Protein AF-0000000075908106 (afdb_homodimer)

InterPro domains:
  IPR032157 Proteasome assembly chaperone 4 [PF16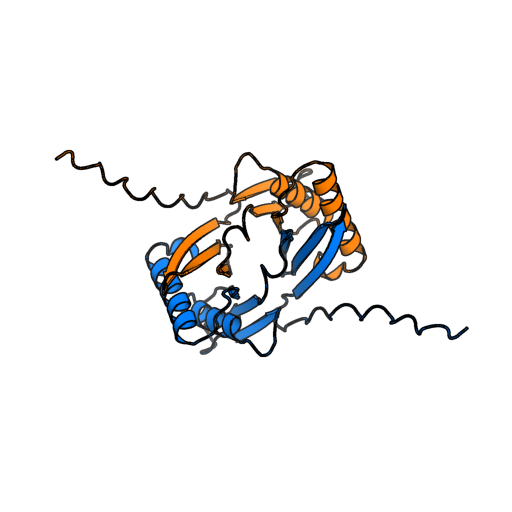093] (36-109)
  IPR032157 Proteasome assembly chaperone 4 [PTHR33559] (15-130)

pLDDT: mean 84.0, std 19.35, range [32.72, 98.38]

Sequence (272 aa):
MSATPSTAPTPPAAATESSSGFRTHQFSRHFNGNSVHFLVLRMESSFFLWVGSQSGCFKNLSVAMSTAFEKAPTACSLMGDASDLTSNALAAKLAKRTGDRQVFVSYNVPSTDAATVNFVHESILEEMVLKPDMFHMSATPSTAPTPPAAATESSSGFRTHQFSRHFNGNSVHFLVLRMESSFFLWVGSQSGCFKNLSVAMSTAFEKAPTACSLMGDASDLTSNALAAKLAKRTGDRQVFVSYNVPSTDAATVNFVHESILEEMVLKPDMFH

Secondary structure (DSSP, 8-state):
------------------TTS-EEEEEEEEETTEEEEEEEEE-SSEEEEEEESSTTS-S-EEEEE--TT-SS-EEEEEES-TT--HHHHHHHHHHHHH-S-EEEEEEE-S---HHHHHHHHHHHHHHHHH-GGGT-/------------------TTS-EEEEEEEEETTEEEEEEEEE-SSEEEEEEESSTTS-S-EEEEE--TT-SS-EEEEEES-TT--HHHHHHHHHHHHH-S-EEEEEEE-S---HHHHHHHHHHHHHHHHH-GGGT-

Radius of gyration: 19.76 Å; Cα contacts (8 Å, |Δi|>4): 528; chains: 2; bounding box: 72×56×55 Å

Solvent-accessible surface area (backbone atoms only — not comparable to full-atom values): 14918 Å² total; per-residue (Å²): 136,82,80,70,79,75,78,68,78,73,74,77,82,75,61,57,72,41,97,79,63,39,35,39,48,74,52,72,50,79,55,96,92,36,60,38,38,39,39,37,40,22,43,89,62,32,34,39,35,40,35,23,52,64,83,61,69,74,45,25,30,11,38,8,36,20,47,94,84,41,94,63,41,52,52,43,73,55,44,54,59,87,83,60,55,62,23,30,53,52,12,22,56,50,8,54,71,55,34,81,26,39,22,33,20,26,48,35,46,93,64,77,49,67,68,55,47,50,48,52,53,49,54,51,53,53,44,39,69,76,44,42,78,60,66,98,135,82,79,72,79,76,78,69,77,74,75,77,82,76,60,54,73,39,96,80,64,37,33,35,49,73,53,72,48,79,55,96,93,36,60,39,39,40,39,37,40,20,43,88,63,31,35,39,36,41,34,23,55,64,83,60,69,74,46,24,30,11,36,8,34,18,47,95,84,41,94,61,41,52,53,42,72,52,46,54,59,87,84,61,54,62,26,29,53,53,13,21,54,49,7,53,73,56,34,82,26,40,21,33,19,25,50,35,46,92,66,79,48,67,68,56,47,49,49,49,55,49,53,51,53,52,43,39,68,76,43,42,78,59,67,96

Foldseek 3Di:
DDPDPPPPDDPQDDQPCPPQNKTKHKDWDDDPNAIKIWIWIDDDPDIDIDIDRDDQPFAWKKKWAAAPVDPWIDMDTRHHDPVDCLQRVLNRVLNNVLHGDMGMGGDRDPDDDPVVSVVVSVVVVVVCVVCVVVSD/DDPDPPPPPDPQPPFPCPPQNKTKHKDWDDDPNAIKIWIWIDDDPDIDIDIDRDDQPFAWKKKWAAAPVDPWIDMDTRHHDPVDCLQRVLNRVLNNVLPGDMGMGGDRDPDDDPVVSVVVSVVVVVVCVVCVVVSD

Structure (mmCIF, N/CA/C/O backbone):
data_AF-0000000075908106-model_v1
#
loop_
_entity.id
_entity.type
_entity.pdbx_description
1 polymer 'Proteasome assembly chaperone'
#
loop_
_atom_site.group_PDB
_atom_site.id
_atom_site.type_symbol
_atom_site.label_atom_id
_atom_site.label_alt_id
_atom_site.label_comp_id
_atom_site.label_asym_id
_atom_site.label_entity_id
_atom_site.label_seq_id
_atom_site.pdbx_PDB_ins_code
_atom_site.Cartn_x
_atom_site.Cartn_y
_atom_site.Cartn_z
_atom_site.occupancy
_atom_site.B_iso_or_equiv
_atom_site.auth_seq_id
_atom_site.auth_comp_id
_atom_site.auth_asym_id
_atom_site.auth_atom_id
_atom_site.pdbx_PDB_model_num
ATOM 1 N N . MET A 1 1 ? 46.438 11.062 18.438 1 32.72 1 MET A N 1
ATOM 2 C CA . MET A 1 1 ? 44.969 11.227 18.562 1 32.72 1 MET A CA 1
ATOM 3 C C . MET A 1 1 ? 44.281 10.891 17.25 1 32.72 1 MET A C 1
ATOM 5 O O . MET A 1 1 ? 44.438 11.617 16.25 1 32.72 1 MET A O 1
ATOM 9 N N . SER A 1 2 ? 44.188 9.641 16.844 1 34.56 2 SER A N 1
ATOM 10 C CA . SER A 1 2 ? 43.875 9.078 15.539 1 34.56 2 SER A CA 1
ATOM 11 C C . SER A 1 2 ? 42.406 9.32 15.18 1 34.56 2 SER A C 1
ATOM 13 O O . SER A 1 2 ? 41.5 9 15.969 1 34.56 2 SER A O 1
ATOM 15 N N . ALA A 1 3 ? 42.156 10.469 14.43 1 42.28 3 ALA A N 1
ATOM 16 C CA . ALA A 1 3 ? 40.844 10.891 13.906 1 42.28 3 ALA A CA 1
ATOM 17 C C . ALA A 1 3 ? 40.125 9.734 13.227 1 42.28 3 ALA A C 1
ATOM 19 O O . ALA A 1 3 ? 40.719 9.047 12.375 1 42.28 3 ALA A O 1
ATOM 20 N N . THR A 1 4 ? 39.281 9.031 13.977 1 42.5 4 THR A N 1
ATOM 21 C CA . THR A 1 4 ? 38.469 7.926 13.445 1 42.5 4 THR A CA 1
ATOM 22 C C . THR A 1 4 ? 37.719 8.359 12.203 1 42.5 4 THR A C 1
ATOM 24 O O . THR A 1 4 ? 37.062 9.406 12.195 1 42.5 4 THR A O 1
ATOM 27 N N . PRO A 1 5 ? 38 7.832 11.055 1 42.25 5 PRO A N 1
ATOM 28 C CA . PRO A 1 5 ? 37.344 8.188 9.781 1 42.25 5 PRO A CA 1
ATOM 29 C C . PRO A 1 5 ? 35.844 8.195 9.859 1 42.25 5 PRO A C 1
ATOM 31 O O . PRO A 1 5 ? 35.25 7.406 10.609 1 42.25 5 PRO A O 1
ATOM 34 N N . SER A 1 6 ? 35.156 9.383 9.93 1 36.97 6 SER A N 1
ATOM 35 C CA . SER A 1 6 ? 33.719 9.664 9.914 1 36.97 6 SER A CA 1
ATOM 36 C C . SER A 1 6 ? 33.031 8.898 8.797 1 36.97 6 SER A C 1
ATOM 38 O O . SER A 1 6 ? 33.438 8.992 7.629 1 36.97 6 SER A O 1
ATOM 40 N N . THR A 1 7 ? 32.688 7.648 9.055 1 37.97 7 THR A N 1
ATOM 41 C CA . THR A 1 7 ? 31.953 6.844 8.086 1 37.97 7 THR A CA 1
ATOM 42 C C . THR A 1 7 ? 30.844 7.664 7.426 1 37.97 7 THR A C 1
ATOM 44 O O . THR A 1 7 ? 30 8.234 8.117 1 37.97 7 THR A O 1
ATOM 47 N N . ALA A 1 8 ? 31.094 8.312 6.324 1 40.56 8 ALA A N 1
ATOM 48 C CA . ALA A 1 8 ? 30.219 9.102 5.465 1 40.56 8 ALA A CA 1
ATOM 49 C C . ALA A 1 8 ? 28.859 8.438 5.324 1 40.56 8 ALA A C 1
ATOM 51 O O . ALA A 1 8 ? 28.734 7.211 5.391 1 40.56 8 ALA A O 1
ATOM 52 N N . PRO A 1 9 ? 27.766 9.133 5.609 1 40.56 9 PRO A N 1
ATOM 53 C CA . PRO A 1 9 ? 26.406 8.602 5.484 1 40.56 9 PRO A CA 1
ATOM 54 C C . PRO A 1 9 ? 26.188 7.844 4.176 1 40.56 9 PRO A C 1
ATOM 56 O O . PRO A 1 9 ? 26.828 8.148 3.166 1 40.56 9 PRO A O 1
ATOM 59 N N . THR A 1 10 ? 25.969 6.535 4.156 1 39 10 THR A N 1
ATOM 60 C CA . THR A 1 10 ? 25.672 5.699 3 1 39 10 THR A CA 1
ATOM 61 C C . THR A 1 10 ? 24.719 6.43 2.047 1 39 10 THR A C 1
ATOM 63 O O . THR A 1 10 ? 23.734 7.023 2.479 1 39 10 THR A O 1
ATOM 66 N N . PRO A 1 11 ? 25.172 6.789 0.907 1 35.12 11 PRO A N 1
ATOM 67 C CA . PRO A 1 11 ? 24.297 7.434 -0.087 1 35.12 11 PRO A CA 1
ATOM 68 C C . PRO A 1 11 ? 22.891 6.852 -0.106 1 35.12 11 PRO A C 1
ATOM 70 O O . PRO A 1 11 ? 22.703 5.668 0.185 1 35.12 11 PRO A O 1
ATOM 73 N N . PRO A 1 12 ? 21.859 7.645 0.142 1 35.16 12 PRO A N 1
ATOM 74 C CA . PRO A 1 12 ? 20.484 7.133 0.12 1 35.16 12 PRO A CA 1
ATOM 75 C C . PRO A 1 12 ? 20.234 6.18 -1.044 1 35.16 12 PRO A C 1
ATOM 77 O O . PRO A 1 12 ? 20.859 6.297 -2.096 1 35.16 12 PRO A O 1
ATOM 80 N N . ALA A 1 13 ? 19.797 4.973 -0.96 1 37.25 13 ALA A N 1
ATOM 81 C CA . ALA A 1 13 ? 19.438 3.973 -1.964 1 37.25 13 ALA A CA 1
ATOM 82 C C . ALA A 1 13 ? 18.672 4.609 -3.123 1 37.25 13 ALA A C 1
ATOM 84 O O . ALA A 1 13 ? 17.859 5.512 -2.918 1 37.25 13 ALA A O 1
ATOM 85 N N . ALA A 1 14 ? 19.188 4.734 -4.363 1 34.03 14 ALA A N 1
ATOM 86 C CA . ALA A 1 14 ? 18.688 5.246 -5.637 1 34.03 14 ALA A CA 1
ATOM 87 C C . ALA A 1 14 ? 17.25 4.785 -5.895 1 34.03 14 ALA A C 1
ATOM 89 O O . ALA A 1 14 ? 16.859 3.693 -5.473 1 34.03 14 ALA A O 1
ATOM 90 N N . ALA A 1 15 ? 16.25 5.758 -6.02 1 43.56 15 ALA A N 1
ATOM 91 C CA . ALA A 1 15 ? 14.922 5.48 -6.535 1 43.56 15 ALA A CA 1
ATOM 92 C C . ALA A 1 15 ? 14.984 4.637 -7.805 1 43.56 15 ALA A C 1
ATOM 94 O O . ALA A 1 15 ? 15.68 4.992 -8.758 1 43.56 15 ALA A O 1
ATOM 95 N N . THR A 1 16 ? 15.125 3.441 -7.914 1 41.69 16 THR A N 1
ATOM 96 C CA . THR A 1 16 ? 15.18 2.596 -9.102 1 41.69 16 THR A CA 1
ATOM 97 C C . THR A 1 16 ? 13.992 2.871 -10.023 1 41.69 16 THR A C 1
ATOM 99 O O . THR A 1 16 ? 12.844 2.693 -9.625 1 41.69 16 THR A O 1
ATOM 102 N N . GLU A 1 17 ? 14.023 3.998 -10.875 1 43.41 17 GLU A N 1
ATOM 103 C CA . GLU A 1 17 ? 13.008 4.305 -11.875 1 43.41 17 GLU A CA 1
ATOM 104 C C . GLU A 1 17 ? 12.695 3.086 -12.742 1 43.41 17 GLU A C 1
ATOM 106 O O . GLU A 1 17 ? 13.602 2.502 -13.344 1 43.41 17 GLU A O 1
ATOM 111 N N . SER A 1 18 ? 11.93 2.193 -12.297 1 48.44 18 SER A N 1
ATOM 112 C CA . SER A 1 18 ? 11.562 1.11 -13.203 1 48.44 18 SER A CA 1
ATOM 113 C C . SER A 1 18 ? 10.805 1.639 -14.414 1 48.44 18 SER A C 1
ATOM 115 O O . SER A 1 18 ? 10.289 2.76 -14.398 1 48.44 18 SER A O 1
ATOM 117 N N . SER A 1 19 ? 11.031 1.163 -15.555 1 54.66 19 SER A N 1
ATOM 118 C CA . SER A 1 19 ? 10.367 1.396 -16.828 1 54.66 19 SER A CA 1
ATOM 119 C C . SER A 1 19 ? 8.867 1.597 -16.641 1 54.66 19 SER A C 1
ATOM 121 O O . SER A 1 19 ? 8.188 2.104 -17.547 1 54.66 19 SER A O 1
ATOM 123 N N . SER A 1 20 ? 8.25 1.328 -15.539 1 62.5 20 SER A N 1
ATOM 124 C CA . SER A 1 20 ? 6.801 1.347 -15.367 1 62.5 20 SER A CA 1
ATOM 125 C C . SER A 1 20 ? 6.316 2.723 -14.922 1 62.5 20 SER A C 1
ATOM 127 O O . SER A 1 20 ? 5.117 3.01 -14.977 1 62.5 20 SER A O 1
ATOM 129 N N . GLY A 1 21 ? 7.188 3.689 -14.758 1 79.94 21 GLY A N 1
ATOM 130 C CA . GLY A 1 21 ? 6.812 5.027 -14.336 1 79.94 21 GLY A CA 1
ATOM 131 C C . GLY A 1 21 ? 6.512 5.121 -12.852 1 79.94 21 GLY A C 1
ATOM 132 O O . GLY A 1 21 ? 6.156 6.191 -12.352 1 79.94 21 GLY A O 1
ATOM 133 N N . PHE A 1 22 ? 6.598 3.92 -12.195 1 87.88 22 PHE A N 1
ATOM 134 C CA . PHE A 1 22 ? 6.371 3.867 -10.75 1 87.88 22 PHE A CA 1
ATOM 135 C C . PHE A 1 22 ? 7.691 3.934 -9.992 1 87.88 22 PHE A C 1
ATOM 137 O O . PHE A 1 22 ? 8.688 3.35 -10.422 1 87.88 22 PHE A O 1
ATOM 144 N N . ARG A 1 23 ? 7.664 4.641 -8.898 1 92.25 23 ARG A N 1
ATOM 145 C CA . ARG A 1 23 ? 8.867 4.762 -8.086 1 92.25 23 ARG A CA 1
ATOM 146 C C . ARG A 1 23 ? 8.547 4.57 -6.605 1 92.25 23 ARG A C 1
ATOM 148 O O . ARG A 1 23 ? 7.449 4.91 -6.152 1 92.25 23 ARG A O 1
ATOM 155 N N . THR A 1 24 ? 9.57 4 -5.926 1 94.81 24 THR A N 1
ATOM 156 C CA . THR A 1 24 ? 9.406 3.824 -4.488 1 94.81 24 THR A CA 1
ATOM 157 C C . THR A 1 24 ? 10.516 4.539 -3.727 1 94.81 24 THR A C 1
ATOM 159 O O . THR A 1 24 ? 11.625 4.691 -4.238 1 94.81 24 THR A O 1
ATOM 162 N N . HIS A 1 25 ? 10.18 4.977 -2.578 1 95.44 25 HIS A N 1
ATOM 163 C CA . HIS A 1 25 ? 11.133 5.633 -1.693 1 95.44 25 HIS A CA 1
ATOM 164 C C . HIS A 1 25 ? 10.836 5.32 -0.231 1 95.44 25 HIS A C 1
ATOM 166 O O . HIS A 1 25 ? 9.688 5.418 0.208 1 95.44 25 HIS A O 1
ATOM 172 N N . GLN A 1 26 ? 11.906 4.836 0.462 1 95.19 26 GLN A N 1
ATOM 173 C CA . GLN A 1 26 ? 11.758 4.559 1.887 1 95.19 26 GLN A CA 1
ATOM 174 C C . GLN A 1 26 ? 12.711 5.418 2.715 1 95.19 26 GLN A C 1
ATOM 176 O O . GLN A 1 26 ? 13.844 5.668 2.307 1 95.19 26 GLN A O 1
ATOM 181 N N . PHE A 1 27 ? 12.242 5.844 3.826 1 96 27 PHE A N 1
ATOM 182 C CA . PHE A 1 27 ? 13.102 6.578 4.754 1 96 27 PHE A CA 1
ATOM 183 C C . PHE A 1 27 ? 12.586 6.445 6.184 1 96 27 PHE A C 1
ATOM 185 O O . PHE A 1 27 ? 11.477 5.953 6.406 1 96 27 PHE A O 1
ATOM 192 N N . SER A 1 28 ? 13.414 6.754 7.176 1 96.69 28 SER A N 1
ATOM 193 C CA . SER A 1 28 ? 13.039 6.656 8.586 1 96.69 28 SER A CA 1
ATOM 194 C C . SER A 1 28 ? 13.469 7.898 9.359 1 96.69 28 SER A C 1
ATOM 196 O O . SER A 1 28 ? 14.406 8.594 8.961 1 96.69 28 SER A O 1
ATOM 198 N N . ARG A 1 29 ? 12.688 8.195 10.273 1 97.06 29 ARG A N 1
ATOM 199 C CA . ARG A 1 29 ? 12.977 9.266 11.219 1 97.06 29 ARG A CA 1
ATOM 200 C C . ARG A 1 29 ? 12.789 8.797 12.656 1 97.06 29 ARG A C 1
ATOM 202 O O . ARG A 1 29 ? 12.062 7.832 12.906 1 97.06 29 ARG A O 1
ATOM 209 N N . HIS A 1 30 ? 13.523 9.5 13.586 1 95.62 30 HIS A N 1
ATOM 210 C CA . HIS A 1 30 ? 13.453 9.133 14.992 1 95.62 30 HIS A CA 1
ATOM 211 C C . HIS A 1 30 ? 12.727 10.203 15.805 1 95.62 30 HIS A C 1
ATOM 213 O O . HIS A 1 30 ? 12.938 11.398 15.594 1 95.62 30 HIS A O 1
ATOM 219 N N . PHE A 1 31 ? 11.797 9.695 16.641 1 92.06 31 PHE A N 1
ATOM 220 C CA . PHE A 1 31 ? 11.031 10.57 17.516 1 92.06 31 PHE A CA 1
ATOM 221 C C . PHE A 1 31 ? 10.875 9.945 18.906 1 92.06 31 PHE A C 1
ATOM 223 O O . PHE A 1 31 ? 10.297 8.859 19.047 1 92.06 31 PHE A O 1
ATOM 230 N N . ASN A 1 32 ? 11.367 10.625 19.953 1 91.44 32 ASN A N 1
ATOM 231 C CA . ASN A 1 32 ? 11.25 10.195 21.344 1 91.44 32 ASN A CA 1
ATOM 232 C C . ASN A 1 32 ? 11.734 8.758 21.531 1 91.44 32 ASN A C 1
ATOM 234 O O . ASN A 1 32 ? 11.055 7.949 22.156 1 91.44 32 ASN A O 1
ATOM 238 N N . GLY A 1 33 ? 12.82 8.391 20.859 1 92 33 GLY A N 1
ATOM 239 C CA . GLY A 1 33 ? 13.445 7.09 21 1 92 33 GLY A CA 1
ATOM 240 C C . GLY A 1 33 ? 12.828 6.027 20.109 1 92 33 GLY A C 1
ATOM 241 O O . GLY A 1 33 ? 13.273 4.879 20.094 1 92 33 GLY A O 1
ATOM 242 N N . ASN A 1 34 ? 11.781 6.434 19.469 1 92.38 34 ASN A N 1
ATOM 243 C CA . ASN A 1 34 ? 11.117 5.477 18.594 1 92.38 34 ASN A CA 1
ATOM 244 C C . ASN A 1 34 ? 11.391 5.781 17.109 1 92.38 34 ASN A C 1
ATOM 246 O O . ASN A 1 34 ? 11.469 6.945 16.719 1 92.38 34 ASN A O 1
ATOM 250 N N . SER A 1 35 ? 11.586 4.719 16.375 1 94.94 35 SER A N 1
ATOM 251 C CA . SER A 1 35 ? 11.75 4.902 14.938 1 94.94 35 SER A CA 1
ATOM 252 C C . SER A 1 35 ? 10.398 4.891 14.227 1 94.94 35 SER A C 1
ATOM 254 O O . SER A 1 35 ? 9.531 4.078 14.539 1 94.94 35 SER A O 1
ATOM 256 N N . VAL A 1 36 ? 10.242 5.852 13.375 1 96.56 36 VAL A N 1
ATOM 257 C CA . VAL A 1 36 ? 9.086 5.883 12.484 1 96.56 36 VAL A CA 1
ATOM 258 C C . VAL A 1 36 ? 9.539 5.648 11.039 1 96.56 36 VAL A C 1
ATOM 260 O O . VAL A 1 36 ? 10.477 6.297 10.562 1 96.56 36 VAL A O 1
ATOM 263 N N . HIS A 1 37 ? 8.898 4.734 10.367 1 96 37 HIS A N 1
ATOM 264 C CA . HIS A 1 37 ? 9.273 4.359 9.016 1 96 37 HIS A CA 1
ATOM 265 C C . HIS A 1 37 ? 8.242 4.859 8 1 96 37 HIS A C 1
ATOM 267 O O . HIS A 1 37 ? 7.043 4.832 8.266 1 96 37 HIS A O 1
ATOM 273 N N . PHE A 1 38 ? 8.797 5.324 6.859 1 97.06 38 PHE A N 1
ATOM 274 C CA . PHE A 1 38 ? 7.973 5.875 5.793 1 97.06 38 PHE A CA 1
ATOM 275 C C . PHE A 1 38 ? 8.234 5.152 4.477 1 97.06 38 PHE A C 1
ATOM 277 O O . PHE A 1 38 ? 9.391 4.906 4.117 1 97.06 38 PHE A O 1
ATOM 284 N N . LEU A 1 39 ? 7.176 4.801 3.807 1 95.69 39 LEU A N 1
ATOM 285 C CA . LEU A 1 39 ? 7.258 4.246 2.459 1 95.69 39 LEU A CA 1
ATOM 286 C C . LEU A 1 39 ? 6.387 5.035 1.491 1 95.69 39 LEU A C 1
ATOM 288 O O . LEU A 1 39 ? 5.188 5.219 1.732 1 95.69 39 LEU A O 1
ATOM 292 N N . VAL A 1 40 ? 7.027 5.453 0.408 1 96.69 40 VAL A N 1
ATOM 293 C CA . VAL A 1 40 ? 6.316 6.191 -0.629 1 96.69 40 VAL A CA 1
ATOM 294 C C . VAL A 1 40 ? 6.32 5.395 -1.93 1 96.69 40 VAL A C 1
ATOM 296 O O . VAL A 1 40 ? 7.379 4.953 -2.391 1 96.69 40 VAL A O 1
ATOM 299 N N . LEU A 1 41 ? 5.176 5.164 -2.441 1 95 41 LEU A N 1
ATOM 300 C CA . LEU A 1 41 ? 5.012 4.656 -3.799 1 95 41 LEU A CA 1
ATOM 301 C C . LEU A 1 41 ? 4.438 5.73 -4.715 1 95 41 LEU A C 1
ATOM 303 O O . LEU A 1 41 ? 3.26 6.086 -4.602 1 95 41 LEU A O 1
ATOM 307 N N . ARG A 1 42 ? 5.297 6.18 -5.559 1 93.88 42 ARG A N 1
ATOM 308 C CA . ARG A 1 42 ? 4.871 7.199 -6.512 1 93.88 42 ARG A CA 1
ATOM 309 C C . ARG A 1 42 ? 4.305 6.566 -7.777 1 93.88 42 ARG A C 1
ATOM 311 O O . ARG A 1 42 ? 4.941 5.699 -8.383 1 93.88 42 ARG A O 1
ATOM 318 N N . MET A 1 43 ? 3.162 7.031 -8.094 1 89 43 MET A N 1
ATOM 319 C CA . MET A 1 43 ? 2.516 6.613 -9.336 1 89 43 MET A CA 1
ATOM 320 C C . MET A 1 43 ? 2.33 7.797 -10.281 1 89 43 MET A C 1
ATOM 322 O O . MET A 1 43 ? 2.916 8.859 -10.07 1 89 43 MET A O 1
ATOM 326 N N . GLU A 1 44 ? 1.703 7.586 -11.391 1 83.25 44 GLU A N 1
ATOM 327 C CA . GLU A 1 44 ? 1.615 8.633 -12.406 1 83.25 44 GLU A CA 1
ATOM 328 C C . GLU A 1 44 ? 0.935 9.883 -11.852 1 83.25 44 GLU A C 1
ATOM 330 O O . GLU A 1 44 ? 1.489 10.977 -11.93 1 83.25 44 GLU A O 1
ATOM 335 N N . SER A 1 45 ? -0.242 9.797 -11.32 1 85.25 45 SER A N 1
ATOM 336 C CA . SER A 1 45 ? -0.991 10.961 -10.867 1 85.25 45 SER A CA 1
ATOM 337 C C . SER A 1 45 ? -1.372 10.836 -9.398 1 85.25 45 SER A C 1
ATOM 339 O O . SER A 1 45 ? -2.305 11.5 -8.93 1 85.25 45 SER A O 1
ATOM 341 N N . SER A 1 46 ? -0.599 10.016 -8.695 1 90.31 46 SER A N 1
ATOM 342 C CA . SER A 1 46 ? -0.912 9.773 -7.289 1 90.31 46 SER A CA 1
ATOM 343 C C . SER A 1 46 ? 0.298 9.227 -6.535 1 90.31 46 SER A C 1
ATOM 345 O O . SER A 1 46 ? 1.296 8.844 -7.152 1 90.31 46 SER A O 1
ATOM 347 N N . PHE A 1 47 ? 0.288 9.367 -5.289 1 93.44 47 PHE A N 1
ATOM 348 C CA . PHE A 1 47 ? 1.266 8.609 -4.516 1 93.44 47 PHE A CA 1
ATOM 349 C C . PHE A 1 47 ? 0.627 8.023 -3.262 1 93.44 47 PHE A C 1
ATOM 351 O O . PHE A 1 47 ? -0.386 8.531 -2.779 1 93.44 47 PHE A O 1
ATOM 358 N N . PHE A 1 48 ? 1.162 6.891 -2.889 1 94.69 48 PHE A N 1
ATOM 359 C CA . PHE A 1 48 ? 0.762 6.137 -1.708 1 94.69 48 PHE A CA 1
ATOM 360 C C . PHE A 1 48 ? 1.819 6.238 -0.616 1 94.69 48 PHE A C 1
ATOM 362 O O . PHE A 1 48 ? 2.998 5.977 -0.859 1 94.69 48 PHE A O 1
ATOM 369 N N . LEU A 1 49 ? 1.314 6.652 0.562 1 97.06 49 LEU A N 1
ATOM 370 C CA . LEU A 1 49 ? 2.219 6.816 1.695 1 97.06 49 LEU A CA 1
ATOM 371 C C . LEU A 1 49 ? 1.845 5.871 2.83 1 97.06 49 LEU A C 1
ATOM 373 O O . LEU A 1 49 ? 0.72 5.91 3.332 1 97.06 49 LEU A O 1
ATOM 377 N N . TRP A 1 50 ? 2.746 5.039 3.227 1 96.56 50 TRP A N 1
ATOM 378 C CA . TRP A 1 50 ? 2.619 4.215 4.422 1 96.56 50 TRP A CA 1
ATOM 379 C C . TRP A 1 50 ? 3.539 4.711 5.531 1 96.56 50 TRP A C 1
ATOM 381 O O . TRP A 1 50 ? 4.715 4.992 5.289 1 96.56 50 TRP A O 1
ATOM 391 N N . VAL A 1 51 ? 2.988 4.875 6.664 1 96.81 51 VAL A N 1
ATOM 392 C CA . VAL A 1 51 ? 3.736 5.328 7.836 1 96.81 51 VAL A CA 1
ATOM 393 C C . VAL A 1 51 ? 3.518 4.355 8.992 1 96.81 51 VAL A C 1
ATOM 395 O O . VAL A 1 51 ? 2.377 4.066 9.359 1 96.81 51 VAL A O 1
ATOM 398 N N . GLY A 1 52 ? 4.566 3.924 9.617 1 95 52 GLY A N 1
ATOM 399 C CA . GLY A 1 52 ? 4.383 2.998 10.727 1 95 52 GLY A CA 1
ATOM 400 C C . GLY A 1 52 ? 5.629 2.828 11.57 1 95 52 GLY A C 1
ATOM 401 O O . GLY A 1 52 ? 6.672 3.416 11.273 1 95 52 GLY A O 1
ATOM 402 N N . SER A 1 53 ? 5.457 2.016 12.594 1 91 53 SER A N 1
ATOM 403 C CA . SER A 1 53 ? 6.555 1.785 13.531 1 91 53 SER A CA 1
ATOM 404 C C . SER A 1 53 ? 7.297 0.494 13.195 1 91 53 SER A C 1
ATOM 406 O O . SER A 1 53 ? 8.422 0.283 13.656 1 91 53 SER A O 1
ATOM 408 N N . GLN A 1 54 ? 6.664 -0.406 12.656 1 80.44 54 GLN A N 1
ATOM 409 C CA . GLN A 1 54 ? 7.289 -1.688 12.344 1 80.44 54 GLN A CA 1
ATOM 410 C C . GLN A 1 54 ? 8.016 -1.632 11 1 80.44 54 GLN A C 1
ATOM 412 O O . GLN A 1 54 ? 7.43 -1.266 9.984 1 80.44 54 GLN A O 1
ATOM 417 N N . SER A 1 55 ? 9.289 -2.104 11.336 1 71.56 55 SER A N 1
ATOM 418 C CA . SER A 1 55 ? 10.047 -2.223 10.094 1 71.56 55 SER A CA 1
ATOM 419 C C . SER A 1 55 ? 9.664 -3.484 9.328 1 71.56 55 SER A C 1
ATOM 421 O O . SER A 1 55 ? 9.164 -4.445 9.914 1 71.56 55 SER A O 1
ATOM 423 N N . GLY A 1 56 ? 9.422 -3.459 8.086 1 72.69 56 GLY A N 1
ATOM 424 C CA . GLY A 1 56 ? 9.312 -4.699 7.336 1 72.69 56 GLY A CA 1
ATOM 425 C C . GLY A 1 56 ? 7.938 -4.922 6.742 1 72.69 56 GLY A C 1
ATOM 426 O O . GLY A 1 56 ? 7.668 -5.977 6.164 1 72.69 56 GLY A O 1
ATOM 427 N N . CYS A 1 57 ? 6.969 -4.035 7.156 1 82.75 57 CYS A N 1
ATOM 428 C CA . CYS A 1 57 ? 5.648 -4.203 6.559 1 82.75 57 CYS A CA 1
ATOM 429 C C . CYS A 1 57 ? 5.742 -4.293 5.039 1 82.75 57 CYS A C 1
ATOM 431 O O . CYS A 1 57 ? 5.004 -5.051 4.41 1 82.75 57 CYS A O 1
ATOM 433 N N . PHE A 1 58 ? 6.629 -3.613 4.531 1 87.56 58 PHE A N 1
ATOM 434 C CA . PHE A 1 58 ? 6.828 -3.648 3.086 1 87.56 58 PHE A CA 1
ATOM 435 C C . PHE A 1 58 ? 8.227 -4.137 2.744 1 87.56 58 PHE A C 1
ATOM 437 O O . PHE A 1 58 ? 9.172 -3.348 2.705 1 87.56 58 PHE A O 1
ATOM 444 N N . LYS A 1 59 ? 8.312 -5.414 2.561 1 84.06 59 LYS A N 1
ATOM 445 C CA . LYS A 1 59 ? 9.617 -6.004 2.254 1 84.06 59 LYS A CA 1
ATOM 446 C C . LYS A 1 59 ? 9.844 -6.078 0.746 1 84.06 59 LYS A C 1
ATOM 448 O O . LYS A 1 59 ? 10.984 -6.07 0.286 1 84.06 59 LYS A O 1
ATOM 453 N N . ASN A 1 60 ? 8.82 -6.289 0.113 1 91.12 60 ASN A N 1
ATOM 454 C CA . ASN A 1 60 ? 8.859 -6.422 -1.34 1 91.12 60 ASN A CA 1
ATOM 455 C C . ASN A 1 60 ? 7.629 -5.797 -1.994 1 91.12 60 ASN A C 1
ATOM 457 O O . ASN A 1 60 ? 6.543 -5.805 -1.416 1 91.12 60 ASN A O 1
ATOM 461 N N . LEU A 1 61 ? 7.848 -5.172 -3.131 1 95.62 61 LEU A N 1
ATOM 462 C CA . LEU A 1 61 ? 6.758 -4.594 -3.906 1 95.62 61 LEU A CA 1
ATOM 463 C C . LEU A 1 61 ? 7.055 -4.668 -5.402 1 95.62 61 LEU A C 1
ATOM 465 O O . LEU A 1 61 ? 8.141 -4.277 -5.844 1 95.62 61 LEU A O 1
ATOM 469 N N . SER A 1 62 ? 6.102 -5.211 -6.105 1 96.44 62 SER A N 1
ATOM 470 C CA . SER A 1 62 ? 6.234 -5.305 -7.559 1 96.44 62 SER A CA 1
ATOM 471 C C . SER A 1 62 ? 4.957 -4.852 -8.258 1 96.44 62 SER A C 1
ATOM 473 O O . SER A 1 62 ? 3.898 -4.758 -7.633 1 96.44 62 SER A O 1
ATOM 475 N N . VAL A 1 63 ? 5.141 -4.531 -9.523 1 95.12 63 VAL A N 1
ATOM 476 C CA . VAL A 1 63 ? 3.992 -4.18 -10.359 1 95.12 63 VAL A CA 1
ATOM 477 C C . VAL A 1 63 ? 4.035 -4.977 -11.656 1 95.12 63 VAL A C 1
ATOM 479 O O . VAL A 1 63 ? 5.113 -5.266 -12.18 1 95.12 63 VAL A O 1
ATOM 482 N N . ALA A 1 64 ? 2.877 -5.348 -12.07 1 94.31 64 ALA A N 1
ATOM 483 C CA . ALA A 1 64 ? 2.768 -6.02 -13.367 1 94.31 64 ALA A CA 1
ATOM 484 C C . ALA A 1 64 ? 1.562 -5.512 -14.148 1 94.31 64 ALA A C 1
ATOM 486 O O . ALA A 1 64 ? 0.616 -4.977 -13.562 1 94.31 64 ALA A O 1
ATOM 487 N N . MET A 1 65 ? 1.675 -5.598 -15.406 1 88.69 65 MET A N 1
ATOM 488 C CA . MET A 1 65 ? 0.581 -5.242 -16.312 1 88.69 65 MET A CA 1
ATOM 489 C C . MET A 1 65 ? 0.511 -6.207 -17.484 1 88.69 65 MET A C 1
ATOM 491 O O . MET A 1 65 ? 1.534 -6.738 -17.922 1 88.69 65 MET A O 1
ATOM 495 N N . SER A 1 66 ? -0.715 -6.469 -17.828 1 83.31 66 SER A N 1
ATOM 496 C CA . SER A 1 66 ? -0.903 -7.273 -19.031 1 83.31 66 SER A CA 1
ATOM 497 C C . SER A 1 66 ? -1.572 -6.461 -20.141 1 83.31 66 SER A C 1
ATOM 499 O O . SER A 1 66 ? -2.406 -5.598 -19.859 1 83.31 66 SER A O 1
ATOM 501 N N . THR A 1 67 ? -0.921 -6.43 -21.234 1 69.94 67 THR A N 1
ATOM 502 C CA . THR A 1 67 ? -1.572 -5.801 -22.375 1 69.94 67 THR A CA 1
ATOM 503 C C . THR A 1 67 ? -2.117 -6.859 -23.344 1 69.94 67 THR A C 1
ATOM 505 O O . THR A 1 67 ? -1.648 -7.996 -23.344 1 69.94 67 THR A O 1
ATOM 508 N N . ALA A 1 68 ? -3.357 -6.586 -23.797 1 62.16 68 ALA A N 1
ATOM 509 C CA . ALA A 1 68 ? -4.047 -7.457 -24.734 1 62.16 68 ALA A CA 1
ATOM 510 C C . ALA A 1 68 ? -3.092 -7.969 -25.812 1 62.16 68 ALA A C 1
ATOM 512 O O . ALA A 1 68 ? -3.273 -9.07 -26.344 1 62.16 68 ALA A O 1
ATOM 513 N N . PHE A 1 69 ? -2.217 -7.238 -26.125 1 60.47 69 PHE A N 1
ATOM 514 C CA . PHE A 1 69 ? -1.409 -7.562 -27.297 1 60.47 69 PHE A CA 1
ATOM 515 C C . PHE A 1 69 ? -0.197 -8.398 -26.906 1 60.47 69 PHE A C 1
ATOM 517 O O . PHE A 1 69 ? 0.475 -8.969 -27.766 1 60.47 69 PHE A O 1
ATOM 524 N N . GLU A 1 70 ? -0.008 -8.258 -25.625 1 61.47 70 GLU A N 1
ATOM 525 C CA . GLU A 1 70 ? 1.194 -8.984 -25.234 1 61.47 70 GLU A CA 1
ATOM 526 C C . GLU A 1 70 ? 0.844 -10.25 -24.469 1 61.47 70 GLU A C 1
ATOM 528 O O . GLU A 1 70 ? -0.048 -10.242 -23.609 1 61.47 70 GLU A O 1
ATOM 533 N N . LYS A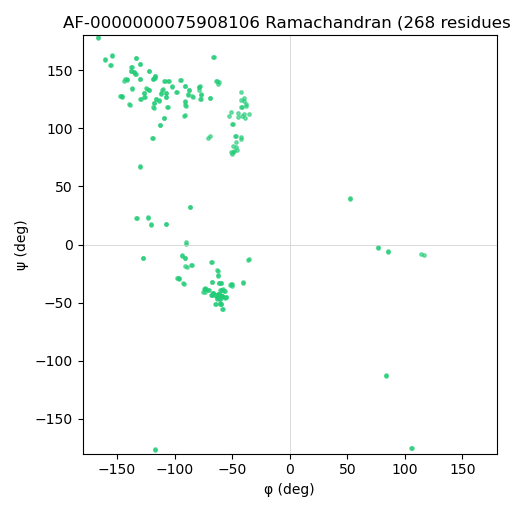 1 71 ? 1.208 -11.422 -25 1 64.12 71 LYS A N 1
ATOM 534 C CA . LYS A 1 71 ? 0.968 -12.75 -24.438 1 64.12 71 LYS A CA 1
ATOM 535 C C . LYS A 1 71 ? 1.408 -12.828 -22.984 1 64.12 71 LYS A C 1
ATOM 537 O O . LYS A 1 71 ? 0.748 -13.469 -22.156 1 64.12 71 LYS A O 1
ATOM 542 N N . ALA A 1 72 ? 2.549 -12.102 -22.609 1 75.88 72 ALA A N 1
ATOM 543 C CA . ALA A 1 72 ? 3.043 -12.289 -21.25 1 75.88 72 ALA A CA 1
ATOM 544 C C . ALA A 1 72 ? 3.086 -10.961 -20.5 1 75.88 72 ALA A C 1
ATOM 546 O O . ALA A 1 72 ? 3.533 -9.945 -21.047 1 75.88 72 ALA A O 1
ATOM 547 N N . PRO A 1 73 ? 2.572 -11.031 -19.312 1 81.5 73 PRO A N 1
ATOM 548 C CA . PRO A 1 73 ? 2.627 -9.797 -18.516 1 81.5 73 PRO A CA 1
ATOM 549 C C . PRO A 1 73 ? 4.059 -9.367 -18.203 1 81.5 73 PRO A C 1
ATOM 551 O O . PRO A 1 73 ? 4.961 -10.203 -18.141 1 81.5 73 PRO A O 1
ATOM 554 N N . THR A 1 74 ? 4.246 -8.125 -18.266 1 86.5 74 THR A N 1
ATOM 555 C CA . THR A 1 74 ? 5.516 -7.551 -17.844 1 86.5 74 THR A CA 1
ATOM 556 C C . THR A 1 74 ? 5.461 -7.168 -16.359 1 86.5 74 THR A C 1
ATOM 558 O O . THR A 1 74 ? 4.523 -6.5 -15.922 1 86.5 74 THR A O 1
ATOM 561 N N . ALA A 1 75 ? 6.422 -7.75 -15.594 1 91.62 75 ALA A N 1
ATOM 562 C CA . ALA A 1 75 ? 6.504 -7.426 -14.172 1 91.62 75 ALA A CA 1
ATOM 563 C C . ALA A 1 75 ? 7.828 -6.75 -13.836 1 91.62 75 ALA A C 1
ATOM 565 O O . ALA A 1 75 ? 8.852 -7.031 -14.461 1 91.62 75 ALA A O 1
ATOM 566 N N . CYS A 1 76 ? 7.766 -5.805 -12.875 1 92.75 76 CYS A N 1
ATOM 567 C CA . CYS A 1 76 ? 8.945 -5.074 -12.438 1 92.75 76 CYS A CA 1
ATOM 568 C C . CYS A 1 76 ? 8.977 -4.945 -10.922 1 92.75 76 CYS A C 1
ATOM 570 O O . CYS A 1 76 ? 7.957 -4.652 -10.297 1 92.75 76 CYS A O 1
ATOM 572 N N . SER A 1 77 ? 10.18 -5.227 -10.383 1 94.19 77 SER A N 1
ATOM 573 C CA . SER A 1 77 ? 10.359 -5.023 -8.945 1 94.19 77 SER A CA 1
ATOM 574 C C . SER A 1 77 ? 10.531 -3.547 -8.617 1 94.19 77 SER A C 1
ATOM 576 O O . SER A 1 77 ? 11.367 -2.865 -9.203 1 94.19 77 SER A O 1
ATOM 578 N N . LEU A 1 78 ? 9.711 -3.107 -7.746 1 93.94 78 LEU A N 1
ATOM 579 C CA . LEU A 1 78 ? 9.773 -1.705 -7.348 1 93.94 78 LEU A CA 1
ATOM 580 C C . LEU A 1 78 ? 10.586 -1.541 -6.066 1 93.94 78 LEU A C 1
ATOM 582 O O . LEU A 1 78 ? 11.141 -0.47 -5.812 1 93.94 78 LEU A O 1
ATOM 586 N N . MET A 1 79 ? 10.547 -2.621 -5.227 1 92.88 79 MET A N 1
ATOM 587 C CA . MET A 1 79 ? 11.219 -2.592 -3.93 1 92.88 79 MET A CA 1
ATOM 588 C C . MET A 1 79 ? 11.562 -4.004 -3.461 1 92.88 79 MET A C 1
ATOM 590 O O . MET A 1 79 ? 10.867 -4.961 -3.805 1 92.88 79 MET A O 1
ATOM 594 N N . GLY A 1 80 ? 12.609 -4.039 -2.619 1 91.44 80 GLY A N 1
ATOM 595 C CA . GLY A 1 80 ? 12.938 -5.305 -1.98 1 91.44 80 GLY A CA 1
ATOM 596 C C . GLY A 1 80 ? 14.172 -5.969 -2.562 1 91.44 80 GLY A C 1
ATOM 597 O O . GLY A 1 80 ? 14.883 -5.363 -3.369 1 91.44 80 GLY A O 1
ATOM 598 N N . ASP A 1 81 ? 14.414 -7.191 -2.051 1 88.88 81 ASP A N 1
ATOM 599 C CA . ASP A 1 81 ? 15.562 -7.984 -2.471 1 88.88 81 ASP A CA 1
ATOM 600 C C . ASP A 1 81 ? 15.406 -8.461 -3.914 1 88.88 81 ASP A C 1
ATOM 602 O O . ASP A 1 81 ? 14.414 -9.109 -4.254 1 88.88 81 ASP A O 1
ATOM 606 N N . ALA A 1 82 ? 16.422 -8.156 -4.715 1 85.94 82 ALA A N 1
ATOM 607 C CA . ALA A 1 82 ? 16.375 -8.484 -6.137 1 85.94 82 ALA A CA 1
ATOM 608 C C . ALA A 1 82 ? 16.297 -10 -6.348 1 85.94 82 ALA A C 1
ATOM 610 O O . ALA A 1 82 ? 15.82 -10.461 -7.383 1 85.94 82 ALA A O 1
ATOM 611 N N . SER A 1 83 ? 16.719 -10.68 -5.348 1 90.69 83 SER A N 1
ATOM 612 C CA . SER A 1 83 ? 16.766 -12.133 -5.512 1 90.69 83 SER A CA 1
ATOM 613 C C . SER A 1 83 ? 15.406 -12.758 -5.184 1 90.69 83 SER A C 1
ATOM 615 O O . SER A 1 83 ? 15.156 -13.922 -5.504 1 90.69 83 SER A O 1
ATOM 617 N N . ASP A 1 84 ? 14.648 -12.094 -4.555 1 93.25 84 ASP A N 1
ATOM 618 C CA . ASP A 1 84 ? 13.297 -12.562 -4.246 1 93.25 84 ASP A CA 1
ATOM 619 C C . ASP A 1 84 ? 12.312 -12.125 -5.324 1 93.25 84 ASP A C 1
ATOM 621 O O . ASP A 1 84 ? 11.898 -10.961 -5.359 1 93.25 84 ASP A O 1
ATOM 625 N N . LEU A 1 85 ? 11.82 -13.047 -6.07 1 94.56 85 LEU A N 1
ATOM 626 C CA . LEU A 1 85 ? 10.961 -12.711 -7.203 1 94.56 85 LEU A CA 1
ATOM 627 C C . LEU A 1 85 ? 9.508 -13.078 -6.91 1 94.56 85 LEU A C 1
ATOM 629 O O . LEU A 1 85 ? 8.672 -13.078 -7.816 1 94.56 85 LEU A O 1
ATOM 633 N N . THR A 1 86 ? 9.219 -13.266 -5.684 1 96.5 86 THR A N 1
ATOM 634 C CA . THR A 1 86 ? 7.898 -13.766 -5.309 1 96.5 86 THR A CA 1
ATOM 635 C C . THR A 1 86 ? 6.816 -12.75 -5.68 1 96.5 86 THR A C 1
ATOM 637 O O . THR A 1 86 ? 5.832 -13.102 -6.332 1 96.5 86 THR A O 1
ATOM 640 N N . SER A 1 87 ? 6.957 -11.555 -5.301 1 97.25 87 SER A N 1
ATOM 641 C CA . SER A 1 87 ? 5.988 -10.516 -5.629 1 97.25 87 SER A CA 1
ATOM 642 C C . SER A 1 87 ? 5.855 -10.344 -7.137 1 97.25 87 SER A C 1
ATOM 644 O O . SER A 1 87 ? 4.75 -10.172 -7.652 1 97.25 87 SER A O 1
ATOM 646 N N . ASN A 1 88 ? 6.93 -10.422 -7.828 1 95.75 88 ASN A N 1
ATOM 647 C CA . ASN A 1 88 ? 6.922 -10.305 -9.281 1 95.75 88 ASN A CA 1
ATOM 648 C C . ASN A 1 88 ? 6.062 -11.391 -9.922 1 95.75 88 ASN A C 1
ATOM 650 O O . ASN A 1 88 ? 5.207 -11.094 -10.758 1 95.75 88 ASN A O 1
ATOM 654 N N . ALA A 1 89 ? 6.352 -12.531 -9.523 1 96.12 89 ALA A N 1
ATOM 655 C CA . ALA A 1 89 ? 5.652 -13.68 -10.094 1 96.12 89 ALA A CA 1
ATOM 656 C C . ALA A 1 89 ? 4.156 -13.609 -9.812 1 96.12 89 ALA A C 1
ATOM 658 O O . ALA A 1 89 ? 3.334 -13.844 -10.703 1 96.12 89 ALA A O 1
ATOM 659 N N . LEU A 1 90 ? 3.814 -13.305 -8.617 1 97.38 90 LEU A N 1
ATOM 660 C CA . LEU A 1 90 ? 2.408 -13.195 -8.242 1 97.38 90 LEU A CA 1
ATOM 661 C C . LEU A 1 90 ? 1.725 -12.078 -9.023 1 97.38 90 LEU A C 1
ATOM 663 O O . LEU A 1 90 ? 0.611 -12.25 -9.523 1 97.38 90 LEU A O 1
ATOM 667 N N . ALA A 1 91 ? 2.379 -10.961 -9.102 1 96.81 91 ALA A N 1
ATOM 668 C CA . ALA A 1 91 ? 1.822 -9.828 -9.836 1 96.81 91 ALA A CA 1
ATOM 669 C C . ALA A 1 91 ? 1.567 -10.188 -11.297 1 96.81 91 ALA A C 1
ATOM 671 O O . ALA A 1 91 ? 0.513 -9.859 -11.844 1 96.81 91 ALA A O 1
ATOM 672 N N . ALA A 1 92 ? 2.512 -10.836 -11.859 1 94.62 92 ALA A N 1
ATOM 673 C CA . ALA A 1 92 ? 2.395 -11.219 -13.258 1 94.62 92 ALA A CA 1
ATOM 674 C C . ALA A 1 92 ? 1.222 -12.18 -13.469 1 94.62 92 ALA A C 1
ATOM 676 O O . ALA A 1 92 ? 0.435 -12.008 -14.406 1 94.62 92 ALA A O 1
ATOM 677 N N . LYS A 1 93 ? 1.111 -13.156 -12.633 1 94.88 93 LYS A N 1
ATOM 678 C CA . LYS A 1 93 ? 0.027 -14.133 -12.742 1 94.88 93 LYS A CA 1
ATOM 679 C C . LYS A 1 93 ? -1.333 -13.453 -12.586 1 94.88 93 LYS A C 1
ATOM 681 O O . LYS A 1 93 ? -2.27 -13.758 -13.336 1 94.88 93 LYS A O 1
ATOM 686 N N . LEU A 1 94 ? -1.419 -12.602 -11.656 1 95.69 94 LEU A N 1
ATOM 687 C CA . LEU A 1 94 ? -2.688 -11.93 -11.398 1 95.69 94 LEU A CA 1
ATOM 688 C C . LEU A 1 94 ? -3.027 -10.953 -12.516 1 95.69 94 LEU A C 1
ATOM 690 O O . LEU A 1 94 ? -4.195 -10.797 -12.883 1 95.69 94 LEU A O 1
ATOM 694 N N . ALA A 1 95 ? -2.037 -10.273 -13.008 1 94.5 95 ALA A N 1
ATOM 695 C CA . ALA A 1 95 ? -2.254 -9.367 -14.133 1 94.5 95 ALA A CA 1
ATOM 696 C C . ALA A 1 95 ? -2.805 -10.117 -15.344 1 94.5 95 ALA A C 1
ATOM 698 O O . ALA A 1 95 ? -3.699 -9.625 -16.031 1 94.5 95 ALA A O 1
ATOM 699 N N . LYS A 1 96 ? -2.205 -11.203 -15.562 1 91.75 96 LYS A N 1
ATOM 700 C CA . LYS A 1 96 ? -2.676 -12.031 -16.672 1 91.75 96 LYS A CA 1
ATOM 701 C C . LYS A 1 96 ? -4.145 -12.406 -16.484 1 91.75 96 LYS A C 1
ATOM 703 O O . LYS A 1 96 ? -4.914 -12.398 -17.453 1 91.75 96 LYS A O 1
ATOM 708 N N . ARG A 1 97 ? -4.504 -12.656 -15.32 1 91 97 ARG A N 1
ATOM 709 C CA . ARG A 1 97 ? -5.859 -13.102 -15.016 1 91 97 ARG A CA 1
ATOM 710 C C . ARG A 1 97 ? -6.852 -11.953 -15.117 1 91 97 ARG A C 1
ATOM 712 O O . ARG A 1 97 ? -8 -12.148 -15.516 1 91 97 ARG A O 1
ATOM 719 N N . THR A 1 98 ? -6.449 -10.805 -14.695 1 89.75 98 THR A N 1
ATOM 720 C CA . THR A 1 98 ? -7.387 -9.695 -14.594 1 89.75 98 THR A CA 1
ATOM 721 C C . THR A 1 98 ? -7.359 -8.844 -15.859 1 89.75 98 THR A C 1
ATOM 723 O O . THR A 1 98 ? -8.266 -8.039 -16.094 1 89.75 98 THR A O 1
ATOM 726 N N . GLY A 1 99 ? -6.391 -9.109 -16.766 1 80.69 99 GLY A N 1
ATOM 727 C CA . GLY A 1 99 ? -6.344 -8.484 -18.078 1 80.69 99 GLY A CA 1
ATOM 728 C C . GLY A 1 99 ? -5.684 -7.117 -18.062 1 80.69 99 GLY A C 1
ATOM 729 O O . GLY A 1 99 ? -4.547 -6.977 -17.594 1 80.69 99 GLY A O 1
ATOM 730 N N . ASP A 1 100 ? -6.488 -5.992 -18.344 1 78.62 100 ASP A N 1
ATOM 731 C CA . ASP A 1 100 ? -6.012 -4.645 -18.625 1 78.62 100 ASP A CA 1
ATOM 732 C C . ASP A 1 100 ? -5.805 -3.848 -17.344 1 78.62 100 ASP A C 1
ATOM 734 O O . ASP A 1 100 ? -5.77 -2.615 -17.375 1 78.62 100 ASP A O 1
ATOM 738 N N . ARG A 1 101 ? -5.43 -4.562 -16.328 1 86.06 101 ARG A N 1
ATOM 739 C CA . ARG A 1 101 ? -5.262 -3.832 -15.078 1 86.06 101 ARG A CA 1
ATOM 740 C C . ARG A 1 101 ? -3.814 -3.891 -14.594 1 86.06 101 ARG A C 1
ATOM 742 O O . ARG A 1 101 ? -3.125 -4.891 -14.805 1 86.06 101 ARG A O 1
ATOM 749 N N . GLN A 1 102 ? -3.375 -2.77 -14.016 1 90.19 102 GLN A N 1
ATOM 750 C CA . GLN A 1 102 ? -2.1 -2.771 -13.305 1 90.19 102 GLN A CA 1
ATOM 751 C C . GLN A 1 102 ? -2.236 -3.422 -11.93 1 90.19 102 GLN A C 1
ATOM 753 O O . GLN A 1 102 ? -3.129 -3.068 -11.156 1 90.19 102 GLN A O 1
ATOM 758 N N . VAL A 1 103 ? -1.353 -4.352 -11.68 1 95.5 103 VAL A N 1
ATOM 759 C CA . VAL A 1 103 ? -1.456 -5.098 -10.43 1 95.5 103 VAL A CA 1
ATOM 760 C C . VAL A 1 103 ? -0.201 -4.875 -9.594 1 95.5 103 VAL A C 1
ATOM 762 O O . VAL A 1 103 ? 0.91 -5.188 -10.023 1 95.5 103 VAL A O 1
ATOM 765 N N . PHE A 1 104 ? -0.414 -4.289 -8.391 1 95.81 104 PHE A N 1
ATOM 766 C CA . PHE A 1 104 ? 0.658 -4.152 -7.41 1 95.81 104 PHE A CA 1
ATOM 767 C C . PHE A 1 104 ? 0.577 -5.258 -6.363 1 95.81 104 PHE A C 1
ATOM 769 O O . PHE A 1 104 ? -0.491 -5.512 -5.801 1 95.81 104 PHE A O 1
ATOM 776 N N . VAL A 1 105 ? 1.749 -5.891 -6.129 1 97.38 105 VAL A N 1
ATOM 777 C CA . VAL A 1 105 ? 1.771 -6.934 -5.113 1 97.38 105 VAL A CA 1
ATOM 778 C C . VAL A 1 105 ? 2.93 -6.691 -4.148 1 97.38 105 VAL A C 1
ATOM 780 O O . VAL A 1 105 ? 4.074 -6.512 -4.574 1 97.38 105 VAL A O 1
ATOM 783 N N . SER A 1 106 ? 2.619 -6.633 -2.939 1 96.25 106 SER A N 1
ATOM 784 C CA . SER A 1 106 ? 3.609 -6.652 -1.868 1 96.25 106 SER A CA 1
ATOM 785 C C . SER A 1 106 ? 3.508 -7.93 -1.045 1 96.25 106 SER A C 1
ATOM 787 O O . SER A 1 106 ? 2.621 -8.062 -0.197 1 96.25 106 SER A O 1
ATOM 789 N N . TYR A 1 107 ? 4.406 -8.797 -1.295 1 96.44 107 TYR A N 1
ATOM 790 C CA . TYR A 1 107 ? 4.453 -10.07 -0.578 1 96.44 107 TYR A CA 1
ATOM 791 C C . TYR A 1 107 ? 5.336 -9.961 0.662 1 96.44 107 TYR A C 1
ATOM 793 O O . TYR A 1 107 ? 6.547 -9.758 0.554 1 96.44 107 TYR A O 1
ATOM 801 N N . ASN A 1 108 ? 4.746 -10.211 1.848 1 94.25 108 ASN A N 1
ATOM 802 C CA . ASN A 1 108 ? 5.461 -9.984 3.1 1 94.25 108 ASN A CA 1
ATOM 803 C C . ASN A 1 108 ? 5.309 -11.164 4.055 1 94.25 108 ASN A C 1
ATOM 805 O O . ASN A 1 108 ? 5.41 -11 5.27 1 94.25 108 ASN A O 1
ATOM 809 N N . VAL A 1 109 ? 5.016 -12.281 3.555 1 93.88 109 VAL A N 1
ATOM 810 C CA . VAL A 1 109 ? 5.051 -13.523 4.324 1 93.88 109 VAL A CA 1
ATOM 811 C C . VAL A 1 109 ? 6.492 -14.016 4.449 1 93.88 109 VAL A C 1
ATOM 813 O O . VAL A 1 109 ? 7.242 -14.016 3.469 1 93.88 109 VAL A O 1
ATOM 816 N N . PRO A 1 110 ? 6.891 -14.438 5.656 1 91.25 110 PRO A N 1
ATOM 817 C CA . PRO A 1 110 ? 8.289 -14.812 5.832 1 91.25 110 PRO A CA 1
ATOM 818 C C . PRO A 1 110 ? 8.711 -15.961 4.914 1 91.25 110 PRO A C 1
ATOM 820 O O . PRO A 1 110 ? 9.852 -15.984 4.434 1 91.25 110 PRO A O 1
ATOM 823 N N . SER A 1 111 ? 7.91 -16.828 4.613 1 92.94 111 SER A N 1
ATOM 824 C CA . SER A 1 111 ? 8.25 -17.984 3.785 1 92.94 111 SER A CA 1
ATOM 825 C C . SER A 1 111 ? 7.996 -17.688 2.309 1 92.94 111 SER A C 1
ATOM 827 O O . SER A 1 111 ? 6.941 -17.172 1.945 1 92.94 111 SER A O 1
ATOM 829 N N . THR A 1 112 ? 8.984 -18.109 1.49 1 93.19 112 THR A N 1
ATOM 830 C CA . THR A 1 112 ? 8.82 -17.984 0.046 1 93.19 112 THR A CA 1
ATOM 831 C C . THR A 1 112 ? 8.906 -19.344 -0.633 1 93.19 112 THR A C 1
ATOM 833 O O . THR A 1 112 ? 9.164 -19.422 -1.835 1 93.19 112 THR A O 1
ATOM 836 N N . ASP A 1 113 ? 8.75 -20.328 0.175 1 94.94 113 ASP A N 1
ATOM 837 C CA . ASP A 1 113 ? 8.773 -21.641 -0.463 1 94.94 113 ASP A CA 1
ATOM 838 C C . ASP A 1 113 ? 7.57 -21.812 -1.388 1 94.94 113 ASP A C 1
ATOM 840 O O . ASP A 1 113 ? 6.555 -21.141 -1.236 1 94.94 113 ASP A O 1
ATOM 844 N N . ALA A 1 114 ? 7.664 -22.75 -2.271 1 96.06 114 ALA A N 1
ATOM 845 C CA . ALA A 1 114 ? 6.676 -22.938 -3.33 1 96.06 114 ALA A CA 1
ATOM 846 C C . ALA A 1 114 ? 5.297 -23.234 -2.748 1 96.06 114 ALA A C 1
ATOM 848 O O . ALA A 1 114 ? 4.289 -22.734 -3.246 1 96.06 114 ALA A O 1
ATOM 849 N N . ALA A 1 115 ? 5.258 -24.062 -1.769 1 96.88 115 ALA A N 1
ATOM 850 C CA . ALA A 1 115 ? 3.975 -24.438 -1.185 1 96.88 115 ALA A CA 1
ATOM 851 C C . ALA A 1 115 ? 3.244 -23.219 -0.625 1 96.88 115 ALA A C 1
ATOM 853 O O . ALA A 1 115 ? 2.043 -23.047 -0.849 1 96.88 115 ALA A O 1
ATOM 854 N N . THR A 1 116 ? 3.951 -22.438 0.099 1 96.62 116 THR A N 1
ATOM 855 C CA . THR A 1 116 ? 3.359 -21.25 0.701 1 96.62 116 THR A CA 1
ATOM 856 C C . THR A 1 116 ? 2.922 -20.266 -0.375 1 96.62 116 THR A C 1
ATOM 858 O O . THR A 1 116 ? 1.811 -19.734 -0.322 1 96.62 116 THR A O 1
ATOM 861 N N . VAL A 1 117 ? 3.738 -20.078 -1.351 1 97.19 117 VAL A N 1
ATOM 862 C CA . VAL A 1 117 ? 3.441 -19.125 -2.414 1 97.19 117 VAL A CA 1
ATOM 863 C C . VAL A 1 117 ? 2.246 -19.609 -3.229 1 97.19 117 VAL A C 1
ATOM 865 O O . VAL A 1 117 ? 1.384 -18.812 -3.613 1 97.19 117 VAL A O 1
ATOM 868 N N . ASN A 1 118 ? 2.205 -20.828 -3.51 1 97.62 118 ASN A N 1
ATOM 869 C CA . ASN A 1 118 ? 1.056 -21.391 -4.211 1 97.62 118 ASN A CA 1
ATOM 870 C C . ASN A 1 118 ? -0.229 -21.234 -3.404 1 97.62 118 ASN A C 1
ATOM 872 O O . ASN A 1 118 ? -1.28 -20.906 -3.963 1 97.62 118 ASN A O 1
ATOM 876 N N . PHE A 1 119 ? -0.093 -21.484 -2.135 1 97.88 119 PHE A N 1
ATOM 877 C CA . PHE A 1 119 ? -1.243 -21.297 -1.261 1 97.88 119 PHE A CA 1
ATOM 878 C C . PHE A 1 119 ? -1.749 -19.859 -1.345 1 97.88 119 PHE A C 1
ATOM 880 O O . PHE A 1 119 ? -2.955 -19.625 -1.462 1 97.88 119 PHE A O 1
ATOM 887 N N . VAL A 1 120 ? -0.854 -18.953 -1.296 1 98.12 120 VAL A N 1
ATOM 888 C CA . VAL A 1 120 ? -1.199 -17.531 -1.366 1 98.12 120 VAL A CA 1
ATOM 889 C C . VAL A 1 120 ? -1.899 -17.234 -2.689 1 98.12 120 VAL A C 1
ATOM 891 O O . VAL A 1 120 ? -2.977 -16.641 -2.709 1 98.12 120 VAL A O 1
ATOM 894 N N . HIS A 1 121 ? -1.306 -17.656 -3.75 1 98.31 121 HIS A N 1
ATOM 895 C CA . HIS A 1 121 ? -1.875 -17.453 -5.078 1 98.31 121 HIS A CA 1
ATOM 896 C C . HIS A 1 121 ? -3.285 -18.016 -5.168 1 98.31 121 HIS A C 1
ATOM 898 O O . HIS A 1 121 ? -4.211 -17.344 -5.609 1 98.31 121 HIS A O 1
ATOM 904 N N . GLU A 1 122 ? -3.459 -19.156 -4.672 1 98.12 122 GLU A N 1
ATOM 905 C CA . GLU A 1 122 ? -4.758 -19.828 -4.723 1 98.12 122 GLU A CA 1
ATOM 906 C C . GLU A 1 122 ? -5.785 -19.094 -3.855 1 98.12 122 GLU A C 1
ATOM 908 O O . GLU A 1 122 ? -6.961 -19.016 -4.219 1 98.12 122 GLU A O 1
ATOM 913 N N . SER A 1 123 ? -5.336 -18.719 -2.721 1 98.38 123 SER A N 1
ATOM 914 C CA . SER A 1 123 ? -6.223 -17.953 -1.843 1 98.38 123 SER A CA 1
ATOM 915 C C . SER A 1 123 ? -6.746 -16.703 -2.533 1 98.38 123 SER A C 1
ATOM 917 O O . SER A 1 123 ? -7.922 -16.359 -2.408 1 98.38 123 SER A O 1
ATOM 919 N N . ILE A 1 124 ? -5.918 -16.031 -3.281 1 98.38 124 ILE A N 1
ATOM 920 C CA . ILE A 1 124 ? -6.305 -14.812 -3.998 1 98.38 124 ILE A CA 1
ATOM 921 C C . ILE A 1 124 ? -7.293 -15.164 -5.105 1 98.38 124 ILE A C 1
ATOM 923 O O . ILE A 1 124 ? -8.32 -14.5 -5.262 1 98.38 124 ILE A O 1
ATOM 927 N N . LEU A 1 125 ? -7.02 -16.219 -5.805 1 97.75 125 LEU A N 1
ATOM 928 C CA . LEU A 1 125 ? -7.895 -16.641 -6.898 1 97.75 125 LEU A CA 1
ATOM 929 C C . LEU A 1 125 ? -9.281 -16.984 -6.379 1 97.75 125 LEU A C 1
ATOM 931 O O . LEU A 1 125 ? -10.289 -16.609 -6.984 1 97.75 125 LEU A O 1
ATOM 935 N N . GLU A 1 126 ? -9.297 -17.672 -5.285 1 98 126 GLU A N 1
ATOM 936 C CA . GLU A 1 126 ? -10.578 -18 -4.668 1 98 126 GLU A CA 1
ATOM 937 C C . GLU A 1 126 ? -11.344 -16.734 -4.289 1 98 126 GLU A C 1
ATOM 939 O O . GLU A 1 126 ? -12.555 -16.641 -4.504 1 98 126 GLU A O 1
ATOM 944 N N . GLU A 1 127 ? -10.641 -15.844 -3.744 1 98 127 GLU A N 1
ATOM 945 C CA . GLU A 1 127 ? -11.289 -14.609 -3.307 1 98 127 GLU A CA 1
ATOM 946 C C . GLU A 1 127 ? -11.781 -13.797 -4.496 1 98 127 GLU A C 1
ATOM 948 O O . GLU A 1 127 ? -12.805 -13.102 -4.402 1 98 127 GLU A O 1
ATOM 953 N N . MET A 1 128 ? -11.039 -13.891 -5.633 1 96.5 128 MET A N 1
ATOM 954 C CA . MET A 1 128 ? -11.453 -13.211 -6.855 1 96.5 128 MET A CA 1
ATOM 955 C C . MET A 1 128 ? -12.805 -13.727 -7.332 1 96.5 128 MET A C 1
ATOM 957 O O . MET A 1 128 ? -13.594 -12.969 -7.902 1 96.5 128 MET A O 1
ATOM 961 N N . VAL A 1 129 ? -13.023 -14.93 -7.09 1 96.81 129 VAL A N 1
ATOM 962 C CA . VAL A 1 129 ? -14.297 -15.531 -7.469 1 96.81 129 VAL A CA 1
ATOM 963 C C . VAL A 1 129 ? -15.391 -15.078 -6.508 1 96.81 129 VAL A C 1
ATOM 965 O O . VAL A 1 129 ? -16.5 -14.758 -6.934 1 96.81 129 VAL A O 1
ATOM 968 N N . LEU A 1 130 ? -15.102 -15.008 -5.266 1 97.06 130 LEU A N 1
ATOM 969 C CA . LEU A 1 130 ? -16.078 -14.664 -4.23 1 97.06 130 LEU A CA 1
ATOM 970 C C . LEU A 1 130 ? -16.406 -13.172 -4.27 1 97.06 130 LEU A C 1
ATOM 972 O O . LEU A 1 130 ? -17.531 -12.781 -4.008 1 97.06 130 LEU A O 1
ATOM 976 N N . LYS A 1 131 ? -15.359 -12.344 -4.547 1 96.62 131 LYS A N 1
ATOM 977 C CA . LYS A 1 131 ? -15.508 -10.891 -4.566 1 96.62 131 LYS A CA 1
ATOM 978 C C . LYS A 1 131 ? -14.93 -10.297 -5.848 1 96.62 131 LYS A C 1
ATOM 980 O O . LYS A 1 131 ? -13.992 -9.492 -5.801 1 96.62 131 LYS A O 1
ATOM 985 N N . PRO A 1 132 ? -15.57 -10.594 -6.969 1 93.88 132 PRO A N 1
ATOM 986 C CA . PRO A 1 132 ? -14.992 -10.164 -8.242 1 93.88 132 PRO A CA 1
ATOM 987 C C . PRO A 1 132 ? -14.891 -8.648 -8.367 1 93.88 132 PRO A C 1
ATOM 989 O O . PRO A 1 132 ? -13.992 -8.141 -9.047 1 93.88 132 PRO A O 1
ATOM 992 N N . ASP A 1 133 ? -15.719 -7.895 -7.699 1 92.75 133 ASP A N 1
ATOM 993 C CA . ASP A 1 133 ? -15.758 -6.438 -7.816 1 92.75 133 ASP A CA 1
ATOM 994 C C . ASP A 1 133 ? -14.492 -5.805 -7.238 1 92.75 133 ASP A C 1
ATOM 996 O O . ASP A 1 133 ? -14.188 -4.645 -7.523 1 92.75 133 ASP A O 1
ATOM 1000 N N . MET A 1 134 ? -13.703 -6.57 -6.449 1 94.19 134 MET A N 1
ATOM 1001 C CA . MET A 1 134 ? -12.508 -6.02 -5.812 1 94.19 134 MET A CA 1
ATOM 1002 C C . MET A 1 134 ? -11.289 -6.203 -6.703 1 94.19 134 MET A C 1
ATOM 1004 O O . MET A 1 134 ? -10.234 -5.605 -6.453 1 94.19 134 MET A O 1
ATOM 1008 N N . PHE A 1 135 ? -11.375 -6.965 -7.723 1 92.62 135 PHE A N 1
ATOM 1009 C CA . PHE A 1 135 ? -10.195 -7.324 -8.508 1 92.62 135 PHE A CA 1
ATOM 1010 C C . PHE A 1 135 ? -10.422 -7.035 -9.984 1 92.62 135 PHE A C 1
ATOM 1012 O O . PHE A 1 135 ? -9.516 -7.207 -10.797 1 92.62 135 PHE A O 1
ATOM 1019 N N . HIS A 1 136 ? -11.688 -6.746 -10.344 1 82.94 136 HIS A N 1
ATOM 1020 C CA . HIS A 1 136 ? -12.031 -6.453 -11.727 1 82.94 136 HIS A CA 1
ATOM 1021 C C . HIS A 1 136 ? -12.641 -5.062 -11.859 1 82.94 136 HIS A C 1
ATOM 1023 O O . HIS A 1 136 ? -13.266 -4.559 -10.922 1 82.94 136 HIS A O 1
ATOM 1029 N N . MET B 1 1 ? -27.844 -31.266 28.188 1 33.53 1 MET B N 1
ATOM 1030 C CA . MET B 1 1 ? -26.594 -31.047 27.438 1 33.53 1 MET B CA 1
ATOM 1031 C C . MET B 1 1 ? -26.719 -29.812 26.531 1 33.53 1 MET B C 1
ATOM 1033 O O . MET B 1 1 ? -27.5 -29.828 25.578 1 33.53 1 MET B O 1
ATOM 1037 N N . SER B 1 2 ? -26.625 -28.578 27.016 1 36.03 2 SER B N 1
ATOM 1038 C CA . SER B 1 2 ? -27.031 -27.281 26.469 1 36.03 2 SER B CA 1
ATOM 1039 C C . SER B 1 2 ? -26.141 -26.859 25.312 1 36.03 2 SER B C 1
ATOM 1041 O O . SER B 1 2 ? -24.906 -26.844 25.453 1 36.03 2 SER B O 1
ATOM 1043 N N . ALA B 1 3 ? -26.578 -27.25 24.047 1 43 3 ALA B N 1
ATOM 1044 C CA . ALA B 1 3 ? -25.922 -26.922 22.781 1 43 3 ALA B CA 1
ATOM 1045 C C . ALA B 1 3 ? -25.547 -25.438 22.719 1 43 3 ALA B C 1
ATOM 1047 O O . ALA B 1 3 ? -26.375 -24.562 22.969 1 43 3 ALA B O 1
ATOM 1048 N N . THR B 1 4 ? -24.297 -25.125 23.125 1 43.5 4 THR B N 1
ATOM 1049 C CA . THR B 1 4 ? -23.766 -23.766 23.078 1 43.5 4 THR B CA 1
ATOM 1050 C C . THR B 1 4 ? -23.922 -23.156 21.688 1 43.5 4 THR B C 1
ATOM 1052 O O . THR B 1 4 ? -23.516 -23.781 20.703 1 43.5 4 THR B O 1
ATOM 1055 N N . PRO B 1 5 ? -24.75 -22.172 21.438 1 41.78 5 PRO B N 1
ATOM 1056 C CA . PRO B 1 5 ? -25.031 -21.547 20.141 1 41.78 5 PRO B CA 1
ATOM 1057 C C . PRO B 1 5 ? -23.75 -21.156 19.406 1 41.78 5 PRO B C 1
ATOM 1059 O O . PRO B 1 5 ? -22.766 -20.766 20.031 1 41.78 5 PRO B O 1
ATOM 1062 N N . SER B 1 6 ? -23.312 -21.922 18.375 1 38 6 SER B N 1
ATOM 1063 C CA . SER B 1 6 ? -22.203 -21.719 17.453 1 38 6 SER B CA 1
ATOM 1064 C C . SER B 1 6 ? -22.188 -20.297 16.891 1 38 6 SER B C 1
ATOM 1066 O O . SER B 1 6 ? -23.203 -19.828 16.375 1 38 6 SER B O 1
ATOM 1068 N N . THR B 1 7 ? -21.531 -19.391 17.594 1 39.38 7 THR B N 1
ATOM 1069 C CA . THR B 1 7 ? -21.375 -18 17.172 1 39.38 7 THR B CA 1
ATOM 1070 C C . THR B 1 7 ? -21.062 -17.922 15.68 1 39.38 7 THR B C 1
ATOM 1072 O O . THR B 1 7 ? -20.109 -18.531 15.203 1 39.38 7 THR B O 1
ATOM 1075 N N . ALA B 1 8 ? -22.062 -17.781 14.812 1 40.59 8 ALA B N 1
ATOM 1076 C CA . ALA B 1 8 ? -22.062 -17.594 13.367 1 40.59 8 ALA B CA 1
ATOM 1077 C C . ALA B 1 8 ? -20.938 -16.641 12.938 1 40.59 8 ALA B C 1
ATOM 1079 O O . ALA B 1 8 ? -20.578 -15.734 13.688 1 40.59 8 ALA B O 1
ATOM 1080 N N . PRO B 1 9 ? -20.031 -17.047 12.047 1 41.75 9 PRO B N 1
ATOM 1081 C CA . PRO B 1 9 ? -18.938 -16.234 11.547 1 41.75 9 PRO B CA 1
ATOM 1082 C C . PRO B 1 9 ? -19.375 -14.812 11.18 1 41.75 9 PRO B C 1
ATOM 1084 O O . PRO B 1 9 ? -20.516 -14.602 10.766 1 41.75 9 PRO B O 1
ATOM 1087 N N . THR B 1 10 ? -18.969 -13.766 11.938 1 39.28 10 THR B N 1
ATOM 1088 C CA . THR B 1 10 ? -19.219 -12.352 11.68 1 39.28 10 THR B CA 1
ATOM 1089 C C . THR B 1 10 ? -19.188 -12.055 10.188 1 39.28 10 THR B C 1
ATOM 1091 O O . THR B 1 10 ? -18.297 -12.516 9.469 1 39.28 10 THR B O 1
ATOM 1094 N N . PRO B 1 11 ? -20.312 -11.711 9.594 1 35.53 11 PRO B N 1
ATOM 1095 C CA . PRO B 1 11 ? -20.359 -11.336 8.172 1 35.53 11 PRO B CA 1
ATOM 1096 C C . PRO B 1 11 ? -19.141 -10.516 7.738 1 35.53 11 PRO B C 1
ATOM 1098 O O . PRO B 1 11 ? -18.594 -9.758 8.539 1 35.53 11 PRO B O 1
ATOM 1101 N N . PRO B 1 12 ? -18.359 -10.969 6.809 1 35.69 12 PRO B N 1
ATOM 1102 C CA . PRO B 1 12 ? -17.203 -10.203 6.344 1 35.69 12 PRO B CA 1
ATOM 1103 C C . PRO B 1 12 ? -17.484 -8.711 6.191 1 35.69 12 PRO B C 1
ATOM 1105 O O . PRO B 1 12 ? -18.625 -8.336 5.883 1 35.69 12 PRO B O 1
ATOM 1108 N N . ALA B 1 13 ? -16.891 -7.754 6.836 1 36.41 13 ALA B N 1
ATOM 1109 C CA . ALA B 1 13 ? -17.031 -6.301 6.75 1 36.41 13 ALA B CA 1
ATOM 1110 C C . ALA B 1 13 ? -17.219 -5.855 5.305 1 36.41 13 ALA B C 1
ATOM 1112 O O . ALA B 1 13 ? -16.531 -6.332 4.402 1 36.41 13 ALA B O 1
ATOM 1113 N N . ALA B 1 14 ? -18.391 -5.387 4.801 1 32.81 14 ALA B N 1
ATOM 1114 C CA . ALA B 1 14 ? -18.781 -4.781 3.525 1 32.81 14 ALA B CA 1
ATOM 1115 C C . ALA B 1 14 ? -17.734 -3.77 3.066 1 32.81 14 ALA B C 1
ATOM 1117 O O . ALA B 1 14 ? -17.031 -3.168 3.891 1 32.81 14 ALA B O 1
ATOM 1118 N N . ALA B 1 15 ? -17.297 -3.863 1.774 1 45.22 15 ALA B N 1
ATOM 1119 C CA . ALA B 1 15 ? -16.453 -2.91 1.062 1 45.22 15 ALA B CA 1
ATOM 1120 C C . ALA B 1 15 ? -16.984 -1.487 1.208 1 45.22 15 ALA B C 1
ATOM 1122 O O . ALA B 1 15 ? -18.172 -1.229 0.951 1 45.22 15 ALA B O 1
ATOM 1123 N N . THR B 1 16 ? -16.797 -0.692 2.092 1 43.53 16 THR B N 1
ATOM 1124 C CA . THR B 1 16 ? -17.25 0.691 2.207 1 43.53 16 THR B CA 1
ATOM 1125 C C . THR B 1 16 ? -16.953 1.464 0.924 1 43.53 16 THR B C 1
ATOM 1127 O O . THR B 1 16 ? -15.797 1.58 0.515 1 43.53 16 THR B O 1
ATOM 1130 N N . GLU B 1 17 ? -17.828 1.321 -0.176 1 43.47 17 GLU B N 1
ATOM 1131 C CA . GLU B 1 17 ? -17.703 2.078 -1.418 1 43.47 17 GLU B CA 1
ATOM 1132 C C . GLU B 1 17 ? -17.562 3.572 -1.142 1 43.47 17 GLU B C 1
ATOM 1134 O O . GLU B 1 17 ? -18.406 4.164 -0.468 1 43.47 17 GLU B O 1
ATOM 1139 N N . SER B 1 18 ? -16.469 4.059 -0.771 1 48.34 18 SER B N 1
ATOM 1140 C CA . SER B 1 18 ? -16.344 5.508 -0.635 1 48.34 18 SER B CA 1
ATOM 1141 C C . SER B 1 18 ? -16.562 6.207 -1.974 1 48.34 18 SER B C 1
ATOM 1143 O O . SER B 1 18 ? -16.453 5.578 -3.031 1 48.34 18 SER B O 1
ATOM 1145 N N . SER B 1 19 ? -17.234 7.258 -2.02 1 54.53 19 SER B N 1
ATOM 1146 C CA . SER B 1 19 ? -17.484 8.18 -3.123 1 54.53 19 SER B CA 1
ATOM 1147 C C . SER B 1 19 ? -16.25 8.328 -4.012 1 54.53 19 SER B C 1
ATOM 1149 O O . SER B 1 19 ? -16.344 8.812 -5.141 1 54.53 19 SER B O 1
ATOM 1151 N N . SER B 1 20 ? -15.078 7.914 -3.674 1 62.06 20 SER B N 1
ATOM 1152 C CA . SER B 1 20 ? -13.844 8.18 -4.402 1 62.06 20 SER B CA 1
ATOM 1153 C C . SER B 1 20 ? -13.578 7.094 -5.441 1 62.06 20 SER B C 1
ATOM 1155 O O . SER B 1 20 ? -12.719 7.266 -6.316 1 62.06 20 SER B O 1
ATOM 1157 N N . GLY B 1 21 ? -14.445 6.121 -5.59 1 79.88 21 GLY B N 1
ATOM 1158 C CA . GLY B 1 21 ? -14.266 5.047 -6.551 1 79.88 21 GLY B CA 1
ATOM 1159 C C . GLY B 1 21 ? -13.25 4.008 -6.105 1 79.88 21 GLY B C 1
ATOM 1160 O O . GLY B 1 21 ? -13 3.035 -6.82 1 79.88 21 GLY B O 1
ATOM 1161 N N . PHE B 1 22 ? -12.641 4.309 -4.918 1 87.81 22 PHE B N 1
ATOM 1162 C CA . PHE B 1 22 ? -11.672 3.381 -4.348 1 87.81 22 PHE B CA 1
ATOM 1163 C C . PHE B 1 22 ? -12.344 2.449 -3.344 1 87.81 22 PHE B C 1
ATOM 1165 O O . PHE B 1 22 ? -13.219 2.873 -2.588 1 87.81 22 PHE B O 1
ATOM 1172 N N . ARG B 1 23 ? -11.914 1.238 -3.371 1 92.25 23 ARG B N 1
ATOM 1173 C CA . ARG B 1 23 ? -12.477 0.261 -2.443 1 92.25 23 ARG B CA 1
ATOM 1174 C C . ARG B 1 23 ? -11.375 -0.58 -1.802 1 92.25 23 ARG B C 1
ATOM 1176 O O . ARG B 1 23 ? -10.344 -0.836 -2.422 1 92.25 23 ARG B O 1
ATOM 1183 N N . THR B 1 24 ? -11.695 -0.961 -0.542 1 94.88 24 THR B N 1
ATOM 1184 C CA . THR B 1 24 ? -10.75 -1.823 0.156 1 94.88 24 THR B CA 1
ATOM 1185 C C . THR B 1 24 ? -11.422 -3.123 0.591 1 94.88 24 THR B C 1
ATOM 1187 O O . THR B 1 24 ? -12.625 -3.15 0.849 1 94.88 24 THR B O 1
ATOM 1190 N N . HIS B 1 25 ? -10.641 -4.129 0.62 1 95.5 25 HIS B N 1
ATOM 1191 C CA . HIS B 1 25 ? -11.109 -5.438 1.063 1 95.5 25 HIS B CA 1
ATOM 1192 C C . HIS B 1 25 ? -10.008 -6.199 1.792 1 95.5 25 HIS B C 1
ATOM 1194 O O . HIS B 1 25 ? -8.875 -6.273 1.31 1 95.5 25 HIS B O 1
ATOM 1200 N N . GLN B 1 26 ? -10.367 -6.668 3.021 1 95.19 26 GLN B N 1
ATOM 1201 C CA . GLN B 1 26 ? -9.422 -7.469 3.791 1 95.19 26 GLN B CA 1
ATOM 1202 C C . GLN B 1 26 ? -9.969 -8.867 4.059 1 95.19 26 GLN B C 1
ATOM 1204 O O . GLN B 1 26 ? -11.164 -9.031 4.305 1 95.19 26 GLN B O 1
ATOM 1209 N N . PHE B 1 27 ? -9.102 -9.812 4.008 1 96 27 PHE B N 1
ATOM 1210 C CA . PHE B 1 27 ? -9.484 -11.172 4.359 1 96 27 PHE B CA 1
ATOM 1211 C C . PHE B 1 27 ? -8.281 -11.969 4.828 1 96 27 PHE B C 1
ATOM 1213 O O . PHE B 1 27 ? -7.137 -11.523 4.684 1 96 27 PHE B O 1
ATOM 1220 N N . SER B 1 28 ? -8.492 -13.086 5.512 1 96.69 28 SER B N 1
ATOM 1221 C CA . SER B 1 28 ? -7.414 -13.93 6.02 1 96.69 28 SER B CA 1
ATOM 1222 C C . SER B 1 28 ? -7.672 -15.398 5.715 1 96.69 28 SER B C 1
ATOM 1224 O O . SER B 1 28 ? -8.82 -15.812 5.539 1 96.69 28 SER B O 1
ATOM 1226 N N . ARG B 1 29 ? -6.629 -16.047 5.5 1 97.06 29 ARG B N 1
ATOM 1227 C CA . ARG B 1 29 ? -6.641 -17.5 5.32 1 97.06 29 ARG B CA 1
ATOM 1228 C C . ARG B 1 29 ? -5.598 -18.172 6.207 1 97.06 29 ARG B C 1
ATOM 1230 O O . ARG B 1 29 ? -4.629 -17.531 6.625 1 97.06 29 ARG B O 1
ATOM 1237 N N . HIS B 1 30 ? -5.879 -19.484 6.52 1 95.69 30 HIS B N 1
ATOM 1238 C CA . HIS B 1 30 ? -4.973 -20.234 7.387 1 95.69 30 HIS B CA 1
ATOM 1239 C C . HIS B 1 30 ? -4.238 -21.312 6.605 1 95.69 30 HIS B C 1
ATOM 1241 O O . HIS B 1 30 ? -4.84 -22 5.773 1 95.69 30 HIS B O 1
ATOM 1247 N N . PHE B 1 31 ? -2.914 -21.344 6.855 1 92.25 31 PHE B N 1
ATOM 1248 C CA . PHE B 1 31 ? -2.059 -22.344 6.227 1 92.25 31 PHE B CA 1
ATOM 1249 C C . PHE B 1 31 ? -1.031 -22.875 7.215 1 92.25 31 PHE B C 1
ATOM 1251 O O . PHE B 1 31 ? -0.21 -22.125 7.734 1 92.25 31 PHE B O 1
ATOM 1258 N N . ASN B 1 32 ? -1.035 -24.203 7.48 1 91.56 32 ASN B N 1
ATOM 1259 C CA . ASN B 1 32 ? -0.088 -24.875 8.359 1 91.56 32 ASN B CA 1
ATOM 1260 C C . ASN B 1 32 ? -0.012 -24.203 9.727 1 91.56 32 ASN B C 1
ATOM 1262 O O . ASN B 1 32 ? 1.08 -23.938 10.234 1 91.56 32 ASN B O 1
ATOM 1266 N N . GLY B 1 33 ? -1.15 -23.766 10.25 1 92.19 33 GLY B N 1
ATOM 1267 C CA . GLY B 1 33 ? -1.248 -23.188 11.578 1 92.19 33 GLY B CA 1
ATOM 1268 C C . GLY B 1 33 ? -0.946 -21.703 11.602 1 92.19 33 GLY B C 1
ATOM 1269 O O . GLY B 1 33 ? -1.019 -21.062 12.656 1 92.19 33 GLY B O 1
ATOM 1270 N N . ASN B 1 34 ? -0.534 -21.234 10.461 1 92.38 34 ASN B N 1
ATOM 1271 C CA . ASN B 1 34 ? -0.218 -19.812 10.391 1 92.38 34 ASN B CA 1
ATOM 1272 C C . ASN B 1 34 ? -1.3 -19.031 9.648 1 92.38 34 ASN B C 1
ATOM 1274 O O . ASN B 1 34 ? -1.875 -19.516 8.68 1 92.38 34 ASN B O 1
ATOM 1278 N N . SER B 1 35 ? -1.569 -17.859 10.18 1 94.94 35 SER B N 1
ATOM 1279 C CA . SER B 1 35 ? -2.516 -16.984 9.477 1 94.94 35 SER B CA 1
ATOM 1280 C C . SER B 1 35 ? -1.812 -16.125 8.438 1 94.94 35 SER B C 1
ATOM 1282 O O . SER B 1 35 ? -0.727 -15.602 8.695 1 94.94 35 SER B O 1
ATOM 1284 N N . VAL B 1 36 ? -2.395 -16.094 7.285 1 96.62 36 VAL B N 1
ATOM 1285 C CA . VAL B 1 36 ? -1.95 -15.18 6.242 1 96.62 36 VAL B CA 1
ATOM 1286 C C . VAL B 1 36 ? -3.021 -14.117 6 1 96.62 36 VAL B C 1
ATOM 1288 O O . VAL B 1 36 ? -4.195 -14.445 5.816 1 96.62 36 VAL B O 1
ATOM 1291 N N . HIS B 1 37 ? -2.627 -12.875 5.992 1 96.06 37 HIS B N 1
ATOM 1292 C CA . HIS B 1 37 ? -3.555 -11.758 5.844 1 96.06 37 HIS B CA 1
ATOM 1293 C C . HIS B 1 37 ? -3.402 -11.094 4.48 1 96.06 37 HIS B C 1
ATOM 1295 O O . HIS B 1 37 ? -2.287 -10.945 3.977 1 96.06 37 HIS B O 1
ATOM 1301 N N . PHE B 1 38 ? -4.574 -10.727 3.932 1 97.12 38 PHE B N 1
ATOM 1302 C CA . PHE B 1 38 ? -4.625 -10.109 2.611 1 97.12 38 PHE B CA 1
ATOM 1303 C C . PHE B 1 38 ? -5.352 -8.766 2.67 1 97.12 38 PHE B C 1
ATOM 1305 O O . PHE B 1 38 ? -6.402 -8.648 3.307 1 97.12 38 PHE B O 1
ATOM 1312 N N . LEU B 1 39 ? -4.777 -7.789 2.043 1 95.62 39 LEU B N 1
ATOM 1313 C CA . LEU B 1 39 ? -5.418 -6.488 1.872 1 95.62 39 LEU B CA 1
ATOM 1314 C C . LEU B 1 39 ? -5.438 -6.082 0.402 1 95.62 39 LEU B C 1
ATOM 1316 O O . LEU B 1 39 ? -4.391 -6.059 -0.254 1 95.62 39 LEU B O 1
ATOM 1320 N N . VAL B 1 40 ? -6.641 -5.75 -0.048 1 96.69 40 VAL B N 1
ATOM 1321 C CA . VAL B 1 40 ? -6.812 -5.301 -1.426 1 96.69 40 VAL B CA 1
ATOM 1322 C C . VAL B 1 40 ? -7.305 -3.857 -1.444 1 96.69 40 VAL B C 1
ATOM 1324 O O . VAL B 1 40 ? -8.281 -3.52 -0.777 1 96.69 40 VAL B O 1
ATOM 1327 N N . LEU B 1 41 ? -6.598 -3.051 -2.117 1 95 41 LEU B N 1
ATOM 1328 C CA . LEU B 1 41 ? -7.059 -1.712 -2.465 1 95 41 LEU B CA 1
ATOM 1329 C C . LEU B 1 41 ? -7.363 -1.612 -3.955 1 95 41 LEU B C 1
ATOM 1331 O O . LEU B 1 41 ? -6.449 -1.62 -4.785 1 95 41 LEU B O 1
ATOM 1335 N N . ARG B 1 42 ? -8.617 -1.526 -4.207 1 93.88 42 ARG B N 1
ATOM 1336 C CA . ARG B 1 42 ? -9.047 -1.4 -5.598 1 93.88 42 ARG B CA 1
ATOM 1337 C C . ARG B 1 42 ? -9.102 0.064 -6.02 1 93.88 42 ARG B C 1
ATOM 1339 O O . ARG B 1 42 ? -9.711 0.891 -5.34 1 93.88 42 ARG B O 1
ATOM 1346 N N . MET B 1 43 ? -8.477 0.289 -7.109 1 88.94 43 ME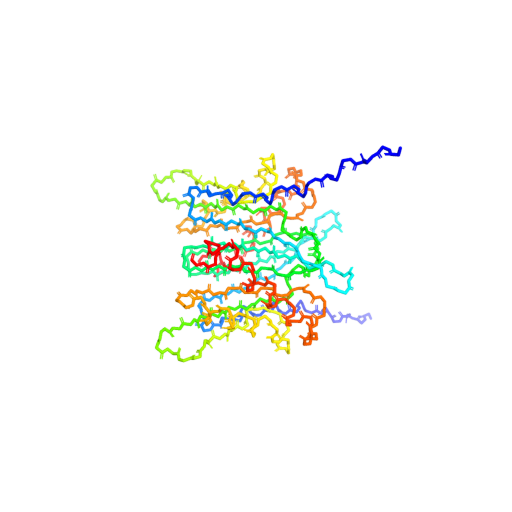T B N 1
ATOM 1347 C CA . MET B 1 43 ? -8.508 1.614 -7.723 1 88.94 43 MET B CA 1
ATOM 1348 C C . MET B 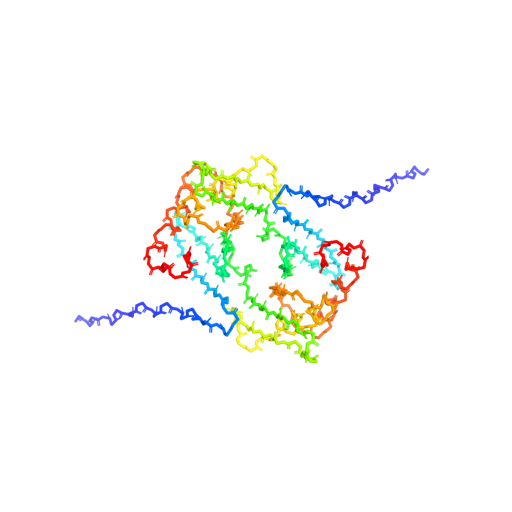1 43 ? -9.172 1.561 -9.094 1 88.94 43 MET B C 1
ATOM 1350 O O . MET B 1 43 ? -9.797 0.561 -9.445 1 88.94 43 MET B O 1
ATOM 1354 N N . GLU B 1 44 ? -9.219 2.656 -9.781 1 83.38 44 GLU B N 1
ATOM 1355 C CA . GLU B 1 44 ? -9.961 2.721 -11.039 1 83.38 44 GLU B CA 1
ATOM 1356 C C . GLU B 1 44 ? -9.445 1.692 -12.039 1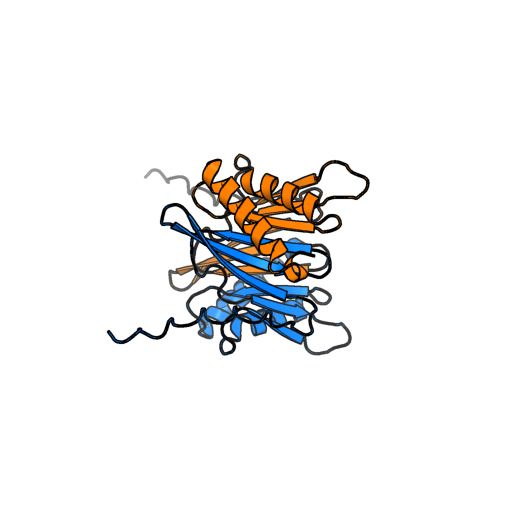 83.38 44 GLU B C 1
ATOM 1358 O O . GLU B 1 44 ? -10.219 0.895 -12.57 1 83.38 44 GLU B O 1
ATOM 1363 N N . SER B 1 45 ? -8.18 1.68 -12.367 1 85.38 45 SER B N 1
ATOM 1364 C CA . SER B 1 45 ? -7.641 0.791 -13.383 1 85.38 45 SER B CA 1
ATOM 1365 C C . SER B 1 45 ? -6.512 -0.071 -12.828 1 85.38 45 SER B C 1
ATOM 1367 O O . SER B 1 45 ? -5.68 -0.579 -13.586 1 85.38 45 SER B O 1
ATOM 1369 N N . SER B 1 46 ? -6.555 -0.238 -11.516 1 90.31 46 SER B N 1
ATOM 1370 C CA . SER B 1 46 ? -5.488 -0.999 -10.867 1 90.31 46 SER B CA 1
ATOM 1371 C C . SER B 1 46 ? -5.918 -1.498 -9.492 1 90.31 46 SER B C 1
ATOM 1373 O O . SER B 1 46 ? -6.949 -1.077 -8.969 1 90.31 46 SER B O 1
ATOM 1375 N N . PHE B 1 47 ? -5.273 -2.471 -9.023 1 93.44 47 PHE B N 1
ATOM 1376 C CA . PHE B 1 47 ? -5.449 -2.785 -7.605 1 93.44 47 PHE B CA 1
ATOM 1377 C C . PHE B 1 47 ? -4.113 -3.127 -6.957 1 93.44 47 PHE B C 1
ATOM 1379 O O . PHE B 1 47 ? -3.17 -3.535 -7.645 1 93.44 47 PHE B O 1
ATOM 1386 N N . PHE B 1 48 ? -4.059 -2.801 -5.703 1 94.81 48 PHE B N 1
ATOM 1387 C CA . PHE B 1 48 ? -2.906 -3.047 -4.84 1 94.81 48 PHE B CA 1
ATOM 1388 C C . PHE B 1 48 ? -3.201 -4.172 -3.854 1 94.81 48 PHE B C 1
ATOM 1390 O O . PHE B 1 48 ? -4.211 -4.137 -3.148 1 94.81 48 PHE B O 1
ATOM 1397 N N . LEU B 1 49 ? -2.275 -5.145 -3.875 1 97.06 49 LEU B N 1
ATOM 1398 C CA . LEU B 1 49 ? -2.439 -6.297 -2.996 1 97.06 49 LEU B CA 1
ATOM 1399 C C . LEU B 1 49 ? -1.284 -6.395 -2.004 1 97.06 49 LEU B C 1
ATOM 1401 O O . LEU B 1 49 ? -0.122 -6.484 -2.406 1 97.06 49 LEU B O 1
ATOM 1405 N N . TRP B 1 50 ? -1.579 -6.371 -0.76 1 96.62 50 TRP B N 1
ATOM 1406 C CA . TRP B 1 50 ? -0.622 -6.652 0.304 1 96.62 50 TRP B CA 1
ATOM 1407 C C . TRP B 1 50 ? -0.899 -8.008 0.942 1 96.62 50 TRP B C 1
ATOM 1409 O O . TRP B 1 50 ? -2.047 -8.328 1.26 1 96.62 50 TRP B O 1
ATOM 1419 N N . VAL B 1 51 ? 0.103 -8.773 1.048 1 96.88 51 VAL B N 1
ATOM 1420 C CA . VAL B 1 51 ? 0.008 -10.102 1.654 1 96.88 51 VAL B CA 1
ATOM 1421 C C . VAL B 1 51 ? 1.056 -10.242 2.756 1 96.88 51 VAL B C 1
ATOM 1423 O O . VAL B 1 51 ? 2.246 -10.016 2.521 1 96.88 51 VAL B O 1
ATOM 1426 N N . GLY B 1 52 ? 0.66 -10.68 3.902 1 95.06 52 GLY B N 1
ATOM 1427 C CA . GLY B 1 52 ? 1.638 -10.812 4.969 1 95.06 52 GLY B CA 1
ATOM 1428 C C . GLY B 1 52 ? 1.131 -11.633 6.145 1 95.06 52 GLY B C 1
ATOM 1429 O O . GLY B 1 52 ? -0.021 -12.07 6.148 1 95.06 52 GLY B O 1
ATOM 1430 N N . SER B 1 53 ? 2.043 -11.797 7.094 1 91.25 53 SER B N 1
ATOM 1431 C CA . SER B 1 53 ? 1.717 -12.594 8.273 1 91.25 53 SER B CA 1
ATOM 1432 C C . SER B 1 53 ? 1.291 -11.703 9.438 1 91.25 53 SER B C 1
ATOM 1434 O O . SER B 1 53 ? 0.681 -12.18 10.398 1 91.25 53 SER B O 1
ATOM 1436 N N . GLN B 1 54 ? 1.761 -10.562 9.484 1 80.69 54 GLN B N 1
ATOM 1437 C CA . GLN B 1 54 ? 1.435 -9.656 10.586 1 80.69 54 GLN B CA 1
ATOM 1438 C C . GLN B 1 54 ? 0.12 -8.93 10.328 1 80.69 54 GLN B C 1
ATOM 1440 O O . GLN B 1 54 ? -0.05 -8.297 9.281 1 80.69 54 GLN B O 1
ATOM 1445 N N . SER B 1 55 ? -0.604 -9.188 11.461 1 71.81 55 SER B N 1
ATOM 1446 C CA . SER B 1 55 ? -1.847 -8.422 11.383 1 71.81 55 SER B CA 1
ATOM 1447 C C . SER B 1 55 ? -1.617 -6.953 11.727 1 71.81 55 SER B C 1
ATOM 1449 O O . SER B 1 55 ? -0.636 -6.613 12.391 1 71.81 55 SER B O 1
ATOM 1451 N N . GLY B 1 56 ? -2.115 -6.035 11.07 1 73.19 56 GLY B N 1
ATOM 1452 C CA . GLY B 1 56 ? -2.107 -4.664 11.555 1 73.19 56 GLY B CA 1
ATOM 1453 C C . GLY B 1 56 ? -1.254 -3.736 10.711 1 73.19 56 GLY B C 1
ATOM 1454 O O . GLY B 1 56 ? -1.075 -2.566 11.055 1 73.19 56 GLY B O 1
ATOM 1455 N N . CYS B 1 57 ? -0.491 -4.355 9.734 1 83.38 57 CYS B N 1
ATOM 1456 C CA . CYS B 1 57 ? 0.296 -3.473 8.883 1 83.38 57 CYS B CA 1
ATOM 1457 C C . CYS B 1 57 ? -0.57 -2.365 8.297 1 83.38 57 CYS B C 1
ATOM 1459 O O . CYS B 1 57 ? -0.12 -1.228 8.156 1 83.38 57 CYS B O 1
ATOM 1461 N N . PHE B 1 58 ? -1.729 -2.684 8.039 1 87.5 58 PHE B N 1
ATOM 1462 C CA . PHE B 1 58 ? -2.654 -1.692 7.504 1 87.5 58 PHE B CA 1
ATOM 1463 C C . PHE B 1 58 ? -3.84 -1.497 8.445 1 87.5 58 PHE B C 1
ATOM 1465 O O . PHE B 1 58 ? -4.824 -2.232 8.367 1 87.5 58 PHE B O 1
ATOM 1472 N N . LYS B 1 59 ? -3.674 -0.548 9.312 1 83.94 59 LYS B N 1
ATOM 1473 C CA . LYS B 1 59 ? -4.727 -0.292 10.289 1 83.94 59 LYS B CA 1
ATOM 1474 C C . LYS B 1 59 ? -5.691 0.779 9.789 1 83.94 59 LYS B C 1
ATOM 1476 O O . LYS B 1 59 ? -6.855 0.814 10.203 1 83.94 59 LYS B O 1
ATOM 1481 N N . ASN B 1 60 ? -5.152 1.63 9.102 1 91.06 60 ASN B N 1
ATOM 1482 C CA . ASN B 1 60 ? -5.922 2.754 8.578 1 91.06 60 ASN B CA 1
ATOM 1483 C C . ASN B 1 60 ? -5.449 3.145 7.18 1 91.06 60 ASN B C 1
ATOM 1485 O O . ASN B 1 60 ? -4.266 3.027 6.859 1 91.06 60 ASN B O 1
ATOM 1489 N N . LEU B 1 61 ? -6.41 3.488 6.332 1 95.5 61 LEU B N 1
ATOM 1490 C CA . LEU B 1 61 ? -6.102 3.949 4.984 1 95.5 61 LEU B CA 1
ATOM 1491 C C . LEU B 1 61 ? -7.117 4.984 4.516 1 95.5 61 LEU B C 1
ATOM 1493 O O . LEU B 1 61 ? -8.328 4.762 4.617 1 95.5 61 LEU B O 1
ATOM 1497 N N . SER B 1 62 ? -6.586 6.09 4.074 1 96.44 62 SER B N 1
ATOM 1498 C CA . SER B 1 62 ? -7.441 7.152 3.553 1 96.44 62 SER B CA 1
ATOM 1499 C C . SER B 1 62 ? -6.91 7.688 2.229 1 96.44 62 SER B C 1
ATOM 1501 O O . SER B 1 62 ? -5.75 7.457 1.88 1 96.44 62 SER B O 1
ATOM 1503 N N . VAL B 1 63 ? -7.816 8.336 1.511 1 95.12 63 VAL B N 1
ATOM 1504 C CA . VAL B 1 63 ? -7.43 9 0.27 1 95.12 63 VAL B CA 1
ATOM 1505 C C . VAL B 1 63 ? -7.949 10.438 0.268 1 95.12 63 VAL B C 1
ATOM 1507 O O . VAL B 1 63 ? -9.016 10.719 0.815 1 95.12 63 VAL B O 1
ATOM 1510 N N . ALA B 1 64 ? -7.137 11.281 -0.263 1 94.38 64 ALA B N 1
ATOM 1511 C CA . ALA B 1 64 ? -7.566 12.664 -0.43 1 94.38 64 ALA B CA 1
ATOM 1512 C C . ALA B 1 64 ? -7.152 13.211 -1.795 1 94.38 64 ALA B C 1
ATOM 1514 O O . ALA B 1 64 ? -6.227 12.688 -2.422 1 94.38 64 ALA B O 1
ATOM 1515 N N . MET B 1 65 ? -7.891 14.133 -2.25 1 88.69 65 MET B N 1
ATOM 1516 C CA . MET B 1 65 ? -7.586 14.828 -3.498 1 88.69 65 MET B CA 1
ATOM 1517 C C . MET B 1 65 ? -7.906 16.312 -3.387 1 88.69 65 MET B C 1
ATOM 1519 O O . MET B 1 65 ? -8.812 16.703 -2.652 1 88.69 65 MET B O 1
ATOM 1523 N N . SER B 1 66 ? -7.023 17.047 -4.008 1 83.31 66 SER B N 1
ATOM 1524 C CA . SER B 1 66 ? -7.305 18.484 -4.082 1 83.31 66 SER B CA 1
ATOM 1525 C C . SER B 1 66 ? -7.574 18.922 -5.516 1 83.31 66 SER B C 1
ATOM 1527 O O . SER B 1 66 ? -6.969 18.406 -6.457 1 83.31 66 SER B O 1
ATOM 1529 N N . THR B 1 67 ? -8.703 19.5 -5.688 1 69.94 67 THR B N 1
ATOM 1530 C CA . THR B 1 67 ? -8.961 20.078 -7.004 1 69.94 67 THR B CA 1
ATOM 1531 C C . THR B 1 67 ? -8.766 21.594 -6.977 1 69.94 67 THR B C 1
ATOM 1533 O O . THR B 1 67 ? -8.867 22.219 -5.918 1 69.94 67 THR B O 1
ATOM 1536 N N . ALA B 1 68 ? -8.086 22.078 -8.016 1 61.78 68 ALA B N 1
ATOM 1537 C CA . ALA B 1 68 ? -7.805 23.5 -8.195 1 61.78 68 ALA B CA 1
ATOM 1538 C C . ALA B 1 68 ? -9.016 24.344 -7.809 1 61.78 68 ALA B C 1
ATOM 1540 O O . ALA B 1 68 ? -8.867 25.484 -7.355 1 61.78 68 ALA B O 1
ATOM 1541 N N . PHE B 1 69 ? -10.07 23.859 -8.023 1 60.19 69 PHE B N 1
ATOM 1542 C CA . PHE B 1 69 ? -11.258 24.688 -7.887 1 60.19 69 PHE B CA 1
ATOM 1543 C C . PHE B 1 69 ? -11.797 24.641 -6.461 1 60.19 69 PHE B C 1
ATOM 1545 O O . PHE B 1 69 ? -12.633 25.453 -6.078 1 60.19 69 PHE B O 1
ATOM 1552 N N . GLU B 1 70 ? -11.305 23.578 -5.883 1 61.59 70 GLU B N 1
ATOM 1553 C CA . GLU B 1 70 ? -11.859 23.453 -4.539 1 61.59 70 GLU B CA 1
ATOM 1554 C C . GLU B 1 70 ? -10.828 23.828 -3.479 1 61.59 70 GLU B C 1
ATOM 1556 O O . GLU B 1 70 ? -9.656 23.438 -3.584 1 61.59 70 GLU B O 1
ATOM 1561 N N . LYS B 1 71 ? -11.102 24.859 -2.695 1 64.19 71 LYS B N 1
ATOM 1562 C CA . LYS B 1 71 ? -10.258 25.391 -1.63 1 64.19 71 LYS B CA 1
ATOM 1563 C C . LYS B 1 71 ? -9.828 24.281 -0.67 1 64.19 71 LYS B C 1
ATOM 1565 O O . LYS B 1 71 ? -8.695 24.281 -0.183 1 64.19 71 LYS B O 1
ATOM 1570 N N . ALA B 1 72 ? -10.727 23.281 -0.435 1 76.19 72 ALA B N 1
ATOM 1571 C CA . ALA B 1 72 ? -10.352 22.297 0.583 1 76.19 72 ALA B CA 1
ATOM 1572 C C . ALA B 1 72 ? -10.336 20.891 0.005 1 76.19 72 ALA B C 1
ATOM 1574 O O . ALA B 1 72 ? -11.25 20.484 -0.722 1 76.19 72 ALA B O 1
ATOM 1575 N N . PRO B 1 73 ? -9.273 20.219 0.315 1 82.19 73 PRO B N 1
ATOM 1576 C CA . PRO B 1 73 ? -9.211 18.828 -0.171 1 82.19 73 PRO B CA 1
ATOM 1577 C C . PRO B 1 73 ? -10.305 17.953 0.425 1 82.19 73 PRO B C 1
ATOM 1579 O O . PRO B 1 73 ? -10.781 18.219 1.532 1 82.19 73 PRO B O 1
ATOM 1582 N N . THR B 1 74 ? -10.82 17.141 -0.371 1 86.5 74 THR B N 1
ATOM 1583 C CA . THR B 1 74 ? -11.758 16.125 0.087 1 86.5 74 THR B CA 1
ATOM 1584 C C . THR B 1 74 ? -11.031 14.836 0.457 1 86.5 74 THR B C 1
ATOM 1586 O O . THR B 1 74 ? -10.211 14.336 -0.32 1 86.5 74 THR B O 1
ATOM 1589 N N . ALA B 1 75 ? -11.234 14.414 1.731 1 91.62 75 ALA B N 1
ATOM 1590 C CA . ALA B 1 75 ? -10.633 13.164 2.191 1 91.62 75 ALA B CA 1
ATOM 1591 C C . ALA B 1 75 ? -11.695 12.141 2.566 1 91.62 75 ALA B C 1
ATOM 1593 O O . ALA B 1 75 ? -12.781 12.508 3.031 1 91.62 75 ALA B O 1
ATOM 1594 N N . CYS B 1 76 ? -11.367 10.875 2.293 1 92.75 76 CYS B N 1
ATOM 1595 C CA . CYS B 1 76 ? -12.281 9.773 2.605 1 92.75 76 CYS B CA 1
ATOM 1596 C C . CYS B 1 76 ? -11.523 8.602 3.223 1 92.75 76 CYS B C 1
ATOM 1598 O O . CYS B 1 76 ? -10.445 8.234 2.752 1 92.75 76 CYS B O 1
ATOM 1600 N N . SER B 1 77 ? -12.141 8.078 4.312 1 94.19 77 SER B N 1
ATOM 1601 C CA . SER B 1 77 ? -11.57 6.879 4.922 1 94.19 77 SER B CA 1
ATOM 1602 C C . SER B 1 77 ? -11.914 5.633 4.117 1 94.19 77 SER B C 1
ATOM 1604 O O . SER B 1 77 ? -13.086 5.387 3.814 1 94.19 77 SER B O 1
ATOM 1606 N N . LEU B 1 78 ? -10.898 4.949 3.764 1 94 78 LEU B N 1
ATOM 1607 C CA . LEU B 1 78 ? -11.102 3.734 2.98 1 94 78 LEU B CA 1
ATOM 1608 C C . LEU B 1 78 ? -11.109 2.504 3.881 1 94 78 LEU B C 1
ATOM 1610 O O . LEU B 1 78 ? -11.703 1.479 3.535 1 94 78 LEU B O 1
ATOM 1614 N N . MET B 1 79 ? -10.359 2.615 5.012 1 92.81 79 MET B N 1
ATOM 1615 C CA . MET B 1 79 ? -10.219 1.498 5.941 1 92.81 79 MET B CA 1
ATOM 1616 C C . MET B 1 79 ? -9.867 1.997 7.344 1 92.81 79 MET B C 1
ATOM 1618 O O . MET B 1 79 ? -9.242 3.045 7.492 1 92.81 79 MET B O 1
ATOM 1622 N N . GLY B 1 80 ? -10.25 1.142 8.305 1 91.25 80 GLY B N 1
ATOM 1623 C CA . GLY B 1 80 ? -9.844 1.431 9.664 1 91.25 80 GLY B CA 1
ATOM 1624 C C . GLY B 1 80 ? -10.977 1.948 10.531 1 91.25 80 GLY B C 1
ATOM 1625 O O . GLY B 1 80 ? -12.141 1.943 10.109 1 91.25 80 GLY B O 1
ATOM 1626 N N . ASP B 1 81 ? -10.586 2.32 11.758 1 88.81 81 ASP B N 1
ATOM 1627 C CA . ASP B 1 81 ? -11.531 2.834 12.75 1 88.81 81 ASP B CA 1
ATOM 1628 C C . ASP B 1 81 ? -12.055 4.211 12.344 1 88.81 81 ASP B C 1
ATOM 1630 O O . ASP B 1 81 ? -11.273 5.137 12.125 1 88.81 81 ASP B O 1
ATOM 1634 N N . ALA B 1 82 ? -13.375 4.324 12.297 1 85.94 82 ALA B N 1
ATOM 1635 C CA . ALA B 1 82 ? -14.023 5.562 11.867 1 85.94 82 ALA B CA 1
ATOM 1636 C C . ALA B 1 82 ? -13.672 6.715 12.805 1 85.94 82 ALA B C 1
ATOM 1638 O O . ALA B 1 82 ? -13.719 7.883 12.414 1 85.94 82 ALA B O 1
ATOM 1639 N N . SER B 1 83 ? -13.305 6.348 13.977 1 90.62 83 SER B N 1
ATOM 1640 C CA . SER B 1 83 ? -13.039 7.398 14.953 1 90.62 83 SER B CA 1
ATOM 1641 C C . SER B 1 83 ? -11.609 7.922 14.82 1 90.62 83 SER B C 1
ATOM 1643 O O . SER B 1 83 ? -11.281 8.977 15.375 1 90.62 83 SER B O 1
ATOM 1645 N N . ASP B 1 84 ? -10.844 7.246 14.227 1 93.25 84 ASP B N 1
ATOM 1646 C CA . ASP B 1 84 ? -9.477 7.68 13.984 1 93.25 84 ASP B CA 1
ATOM 1647 C C . ASP B 1 84 ? -9.359 8.422 12.648 1 93.25 84 ASP B C 1
ATOM 1649 O O . ASP B 1 84 ? -9.352 7.797 11.586 1 93.25 84 ASP B O 1
ATOM 1653 N N . LEU B 1 85 ? -9.125 9.68 12.703 1 94.38 85 LEU B N 1
ATOM 1654 C CA . LEU B 1 85 ? -9.125 10.492 11.492 1 94.38 85 LEU B CA 1
ATOM 1655 C C . LEU B 1 85 ? -7.707 10.906 11.117 1 94.38 85 LEU B C 1
ATOM 1657 O O . LEU B 1 85 ? -7.516 11.773 10.258 1 94.38 85 LEU B O 1
ATOM 1661 N N . THR B 1 86 ? -6.77 10.234 11.656 1 96.44 86 THR B N 1
ATOM 1662 C CA . THR B 1 86 ? -5.375 10.633 11.477 1 96.44 86 THR B CA 1
ATOM 1663 C C . THR B 1 86 ? -4.965 10.523 10.008 1 96.44 86 THR B C 1
ATOM 1665 O O . THR B 1 86 ? -4.426 11.469 9.438 1 96.44 86 THR B O 1
ATOM 1668 N N . SER B 1 87 ? -5.195 9.438 9.406 1 97.19 87 SER B N 1
ATOM 1669 C CA . SER B 1 87 ? -4.859 9.25 7.996 1 97.19 87 SER B CA 1
ATOM 1670 C C . SER B 1 87 ? -5.605 10.242 7.113 1 97.19 87 SER B C 1
ATOM 1672 O O . SER B 1 87 ? -5.035 10.789 6.164 1 97.19 87 SER B O 1
ATOM 1674 N N . ASN B 1 88 ? -6.816 10.5 7.434 1 95.69 88 ASN B N 1
ATOM 1675 C CA . ASN B 1 88 ? -7.613 11.461 6.684 1 95.69 88 ASN B CA 1
ATOM 1676 C C . ASN B 1 88 ? -6.98 12.852 6.703 1 95.69 88 ASN B C 1
ATOM 1678 O O . ASN B 1 88 ? -6.812 13.477 5.652 1 95.69 88 ASN B O 1
ATOM 1682 N N . ALA B 1 89 ? -6.695 13.242 7.852 1 96.06 89 ALA B N 1
ATOM 1683 C CA . ALA B 1 89 ? -6.137 14.578 8.031 1 96.06 89 ALA B CA 1
ATOM 1684 C C . ALA B 1 89 ? -4.797 14.719 7.312 1 96.06 89 ALA B C 1
ATOM 1686 O O . ALA B 1 89 ? -4.547 15.719 6.641 1 96.06 89 ALA B O 1
ATOM 1687 N N . LEU B 1 90 ? -3.971 13.75 7.461 1 97.31 90 LEU B N 1
ATOM 1688 C CA . LEU B 1 90 ? -2.668 13.781 6.801 1 97.31 90 LEU B CA 1
ATOM 1689 C C . LEU B 1 90 ? -2.824 13.781 5.285 1 97.31 90 LEU B C 1
ATOM 1691 O O . LEU B 1 90 ? -2.148 14.539 4.586 1 97.31 90 LEU B O 1
ATOM 1695 N N . ALA B 1 91 ? -3.691 12.938 4.801 1 96.81 91 ALA B N 1
ATOM 1696 C CA . ALA B 1 91 ? -3.934 12.867 3.361 1 96.81 91 ALA B CA 1
ATOM 1697 C C . ALA B 1 91 ? -4.414 14.211 2.816 1 96.81 91 ALA B C 1
ATOM 1699 O O . ALA B 1 91 ? -3.943 14.664 1.771 1 96.81 91 ALA B O 1
ATOM 1700 N N . ALA B 1 92 ? -5.297 14.789 3.527 1 94.62 92 ALA B N 1
ATOM 1701 C CA . ALA B 1 92 ? -5.852 16.078 3.1 1 94.62 92 ALA B CA 1
ATOM 1702 C C . ALA B 1 92 ? -4.77 17.156 3.059 1 94.62 92 ALA B C 1
ATOM 1704 O O . ALA B 1 92 ? -4.68 17.906 2.092 1 94.62 92 ALA B O 1
ATOM 1705 N N . LYS B 1 93 ? -3.982 17.234 4.082 1 94.81 93 LYS B N 1
ATOM 1706 C CA . LYS B 1 93 ? -2.914 18.219 4.145 1 94.81 93 LYS B CA 1
ATOM 1707 C C . LYS B 1 93 ? -1.913 18.031 3.01 1 94.81 93 LYS B C 1
ATOM 1709 O O . LYS B 1 93 ? -1.482 19 2.381 1 94.81 93 LYS B O 1
ATOM 1714 N N . LEU B 1 94 ? -1.568 16.828 2.766 1 95.69 94 LEU B N 1
ATOM 1715 C CA . LEU B 1 94 ? -0.584 16.531 1.73 1 95.69 94 LEU B CA 1
ATOM 1716 C C . LEU B 1 94 ? -1.164 16.781 0.343 1 95.69 94 LEU B C 1
ATOM 1718 O O 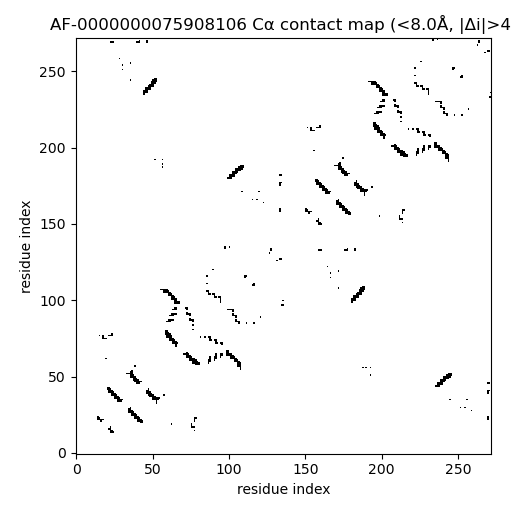. LEU B 1 94 ? -0.456 17.25 -0.557 1 95.69 94 LEU B O 1
ATOM 1722 N N . ALA B 1 95 ? -2.404 16.438 0.174 1 94.56 95 ALA B N 1
ATOM 1723 C CA . ALA B 1 95 ? -3.066 16.703 -1.1 1 94.56 95 ALA B CA 1
ATOM 1724 C C . ALA B 1 95 ? -3.07 18.203 -1.408 1 94.56 95 ALA B C 1
ATOM 1726 O O . ALA B 1 95 ? -2.844 18.609 -2.551 1 94.56 95 ALA B O 1
ATOM 1727 N N . LYS B 1 96 ? -3.381 18.906 -0.412 1 91.81 96 LYS B N 1
ATOM 1728 C CA . LYS B 1 96 ? -3.377 20.344 -0.579 1 91.81 96 LYS B CA 1
ATOM 1729 C C . LYS B 1 96 ? -2 20.844 -1.009 1 91.81 96 LYS B C 1
ATOM 1731 O O . LYS B 1 96 ? -1.893 21.734 -1.865 1 91.81 96 LYS B O 1
ATOM 1736 N N . ARG B 1 97 ? -1.017 20.281 -0.474 1 91 97 ARG B N 1
ATOM 1737 C CA . ARG B 1 97 ? 0.354 20.703 -0.74 1 91 97 ARG B CA 1
ATOM 1738 C C . ARG B 1 97 ? 0.793 20.281 -2.141 1 91 97 ARG B C 1
ATOM 1740 O O . ARG B 1 97 ? 1.561 21 -2.791 1 91 97 ARG B O 1
ATOM 1747 N N . THR B 1 98 ? 0.393 19.141 -2.549 1 89.69 98 THR B N 1
ATOM 1748 C CA . THR B 1 98 ? 0.91 18.578 -3.797 1 89.69 98 THR B CA 1
ATOM 1749 C C . THR B 1 98 ? -0.013 18.922 -4.965 1 89.69 98 THR B C 1
ATOM 1751 O O . THR B 1 98 ? 0.381 18.812 -6.125 1 89.69 98 THR B O 1
ATOM 1754 N N . GLY B 1 99 ? -1.211 19.484 -4.664 1 80.69 99 GLY B N 1
ATOM 1755 C CA . GLY B 1 99 ? -2.117 20 -5.68 1 80.69 99 GLY B CA 1
ATOM 1756 C C . GLY B 1 99 ? -2.994 18.938 -6.297 1 80.69 99 GLY B C 1
ATOM 1757 O O . GLY B 1 99 ? -3.705 18.219 -5.586 1 80.69 99 GLY B O 1
ATOM 1758 N N . ASP B 1 100 ? -2.777 18.609 -7.668 1 78.56 100 ASP B N 1
ATOM 1759 C CA . ASP B 1 100 ? -3.662 17.812 -8.516 1 78.56 100 ASP B CA 1
ATOM 1760 C C . ASP B 1 100 ? -3.354 16.328 -8.383 1 78.56 100 ASP B C 1
ATOM 1762 O O . ASP B 1 100 ? -3.713 15.531 -9.258 1 78.56 100 ASP B O 1
ATOM 1766 N N . ARG B 1 101 ? -2.934 15.977 -7.207 1 86.06 101 ARG B N 1
ATOM 1767 C CA . ARG B 1 101 ? -2.594 14.562 -7.066 1 86.06 101 ARG B CA 1
ATOM 1768 C C . ARG B 1 101 ? -3.488 13.883 -6.035 1 86.06 101 ARG B C 1
ATOM 1770 O O . ARG B 1 101 ? -3.904 14.508 -5.059 1 86.06 101 ARG B O 1
ATOM 1777 N N . GLN B 1 102 ? -3.828 12.609 -6.332 1 90.12 102 GLN B N 1
ATOM 1778 C CA . GLN B 1 102 ? -4.473 11.773 -5.324 1 90.12 102 GLN B CA 1
ATOM 1779 C C . GLN B 1 102 ? -3.461 11.258 -4.309 1 90.12 102 GLN B C 1
ATOM 1781 O O . GLN B 1 102 ? -2.422 10.711 -4.688 1 90.12 102 GLN B O 1
ATOM 1786 N N . VAL B 1 103 ? -3.789 11.453 -3.057 1 95.5 103 VAL B N 1
ATOM 1787 C CA . VAL B 1 103 ? -2.844 11.078 -2.012 1 95.5 103 VAL B CA 1
ATOM 1788 C C . VAL B 1 103 ? -3.463 10 -1.12 1 95.5 103 VAL B C 1
ATOM 1790 O O . VAL B 1 103 ? -4.508 10.227 -0.502 1 95.5 103 VAL B O 1
ATOM 1793 N N . PHE B 1 104 ? -2.814 8.812 -1.109 1 95.81 104 PHE B N 1
ATOM 1794 C CA . PHE B 1 104 ? -3.189 7.75 -0.188 1 95.81 104 PHE B CA 1
ATOM 1795 C C . PHE B 1 104 ? -2.275 7.742 1.032 1 95.81 104 PHE B C 1
ATOM 1797 O O . PHE B 1 104 ? -1.051 7.785 0.898 1 95.81 104 PHE B O 1
ATOM 1804 N N . VAL B 1 105 ? -2.924 7.688 2.217 1 97.31 105 VAL B N 1
ATOM 1805 C CA . VAL B 1 105 ? -2.123 7.637 3.438 1 97.31 105 VAL B CA 1
ATOM 1806 C C . VAL B 1 105 ? -2.604 6.488 4.32 1 97.31 105 VAL B C 1
ATOM 1808 O O . VAL B 1 105 ? -3.797 6.375 4.605 1 97.31 105 VAL B O 1
ATOM 1811 N N . SER B 1 106 ? -1.725 5.664 4.66 1 96.19 106 SER B N 1
ATOM 1812 C CA . SER B 1 106 ? -1.947 4.652 5.691 1 96.19 106 SER B CA 1
ATOM 1813 C C . SER B 1 106 ? -1.09 4.922 6.922 1 96.19 106 SER B C 1
ATOM 1815 O O . SER B 1 106 ? 0.109 4.637 6.926 1 96.19 106 SER B O 1
ATOM 1817 N N . TYR B 1 107 ? -1.712 5.441 7.91 1 96.38 107 TYR B N 1
ATOM 1818 C CA . TYR B 1 107 ? -1.036 5.742 9.164 1 96.38 107 TYR B CA 1
ATOM 1819 C C . TYR B 1 107 ? -1.11 4.559 10.125 1 96.38 107 TYR B C 1
ATOM 1821 O O . TYR B 1 107 ? -2.195 4.184 10.578 1 96.38 107 TYR B O 1
ATOM 1829 N N . ASN B 1 108 ? 0.059 4.016 10.523 1 94.25 108 ASN B N 1
ATOM 1830 C CA . ASN B 1 108 ? 0.095 2.791 11.312 1 94.25 108 ASN B CA 1
ATOM 1831 C C . ASN B 1 108 ? 1.034 2.92 12.508 1 94.25 108 ASN B C 1
ATOM 1833 O O . ASN B 1 108 ? 1.566 1.922 13 1 94.25 108 ASN B O 1
ATOM 1837 N N . VAL B 1 109 ? 1.292 4.086 12.922 1 93.75 109 VAL B N 1
ATOM 1838 C CA . VAL B 1 109 ? 1.995 4.332 14.18 1 93.75 109 VAL B CA 1
ATOM 1839 C C . VAL B 1 109 ? 1.029 4.184 15.352 1 93.75 109 VAL B C 1
ATOM 1841 O O . VAL B 1 109 ? -0.095 4.688 15.305 1 93.75 109 VAL B O 1
ATOM 1844 N N . PRO B 1 110 ? 1.474 3.496 16.406 1 91.12 110 PRO B N 1
ATOM 1845 C CA . PRO B 1 110 ? 0.537 3.25 17.5 1 91.12 110 PRO B CA 1
ATOM 1846 C C . PRO B 1 110 ? 0.006 4.539 18.125 1 91.12 110 PRO B C 1
ATOM 1848 O O . PRO B 1 110 ? -1.159 4.602 18.531 1 91.12 110 PRO B O 1
ATOM 1851 N N . SER B 1 111 ? 0.72 5.531 18.188 1 92.81 111 SER B N 1
ATOM 1852 C CA . SER B 1 111 ? 0.303 6.781 18.812 1 92.81 111 SER B CA 1
ATOM 1853 C C . SER B 1 111 ? -0.354 7.711 17.797 1 92.81 111 SER B C 1
ATOM 1855 O O . SER B 1 111 ? 0.165 7.906 16.688 1 92.81 111 SER B O 1
ATOM 1857 N N . 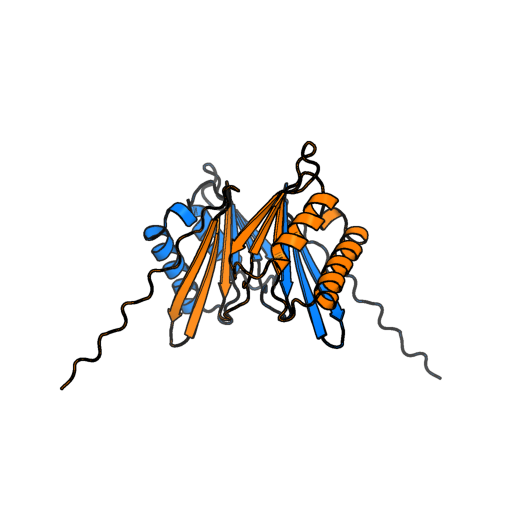THR B 1 112 ? -1.47 8.312 18.25 1 93.19 112 THR B N 1
ATOM 1858 C CA . THR B 1 112 ? -2.146 9.297 17.406 1 93.19 112 THR B CA 1
ATOM 1859 C C . THR B 1 112 ? -2.221 10.648 18.109 1 93.19 112 THR B C 1
ATOM 1861 O O . THR B 1 112 ? -3.055 11.492 17.766 1 93.19 112 THR B O 1
ATOM 1864 N N . ASP B 1 113 ? -1.408 10.766 19.094 1 94.81 113 ASP B N 1
ATOM 1865 C CA . ASP B 1 113 ? -1.427 12.07 19.75 1 94.81 113 ASP B CA 1
ATOM 1866 C C . ASP B 1 113 ? -0.908 13.164 18.812 1 94.81 113 ASP B C 1
ATOM 1868 O O . ASP B 1 113 ? -0.19 12.875 17.859 1 94.81 113 ASP B O 1
ATOM 1872 N N . ALA B 1 114 ? -1.214 14.367 19.125 1 96 114 ALA B N 1
ATOM 1873 C CA . ALA B 1 114 ? -0.936 15.508 18.25 1 96 114 ALA B CA 1
ATOM 1874 C C . ALA B 1 114 ? 0.561 15.648 17.984 1 96 114 ALA B C 1
ATOM 1876 O O . ALA B 1 114 ? 0.977 15.938 16.875 1 96 114 ALA B O 1
ATOM 1877 N N . ALA B 1 115 ? 1.329 15.492 19.016 1 96.81 115 ALA B N 1
ATOM 1878 C CA . ALA B 1 115 ? 2.773 15.656 18.859 1 96.81 115 ALA B CA 1
ATOM 1879 C C . ALA B 1 115 ? 3.34 14.656 17.859 1 96.81 115 ALA B C 1
ATOM 1881 O O . ALA B 1 115 ? 4.145 15.016 17 1 96.81 115 ALA B O 1
ATOM 1882 N N . THR B 1 116 ? 2.959 13.445 18 1 96.56 116 THR B N 1
ATOM 1883 C CA . THR B 1 116 ? 3.445 12.398 17.125 1 96.56 116 THR B CA 1
ATOM 1884 C C . THR B 1 116 ? 2.965 12.633 15.688 1 96.56 116 THR B C 1
ATOM 1886 O O . THR B 1 116 ? 3.748 12.539 14.742 1 96.56 116 THR B O 1
ATOM 1889 N N . VAL B 1 117 ? 1.739 12.992 15.555 1 97.12 117 VAL B N 1
ATOM 1890 C CA . VAL B 1 117 ? 1.161 13.211 14.234 1 97.12 117 VAL B CA 1
ATOM 1891 C C . VAL B 1 117 ? 1.815 14.422 13.57 1 97.12 117 VAL B C 1
ATOM 1893 O O . VAL B 1 117 ? 2.096 14.406 12.367 1 97.12 117 VAL B O 1
ATOM 1896 N N . ASN B 1 118 ? 2.018 15.422 14.289 1 97.62 118 ASN B N 1
ATOM 1897 C CA . ASN B 1 118 ? 2.717 16.594 13.766 1 97.62 118 ASN B CA 1
ATOM 1898 C C . ASN B 1 118 ? 4.137 16.234 13.32 1 97.62 118 ASN B C 1
ATOM 1900 O O . ASN B 1 118 ? 4.598 16.703 12.281 1 97.62 118 ASN B O 1
ATOM 1904 N N . PHE B 1 119 ? 4.773 15.477 14.156 1 97.81 119 PHE B N 1
ATOM 1905 C CA . PHE B 1 119 ? 6.113 15.023 13.805 1 97.81 119 PHE B CA 1
ATOM 1906 C C . PHE B 1 119 ? 6.102 14.281 12.469 1 97.81 119 PHE B C 1
ATOM 1908 O O . PHE B 1 119 ? 6.945 14.531 11.609 1 97.81 119 PHE B O 1
ATOM 1915 N N . VAL B 1 120 ? 5.172 13.422 12.312 1 98.06 120 VAL B N 1
ATOM 1916 C CA . VAL B 1 120 ? 5.043 12.641 11.094 1 98.06 120 VAL B CA 1
ATOM 1917 C C . VAL B 1 120 ? 4.824 13.578 9.906 1 98.06 120 VAL B C 1
ATOM 1919 O O . VAL B 1 120 ? 5.52 13.477 8.891 1 98.06 120 VAL B O 1
ATOM 1922 N N . HIS B 1 121 ? 3.885 14.453 10.031 1 98.31 121 HIS B N 1
ATOM 1923 C CA . HIS B 1 121 ? 3.582 15.414 8.977 1 98.31 121 HIS B CA 1
ATOM 1924 C C . HIS B 1 121 ? 4.82 16.219 8.594 1 98.31 121 HIS B C 1
ATOM 1926 O O . HIS B 1 121 ? 5.152 16.328 7.41 1 98.31 121 HIS B O 1
ATOM 1932 N N . GLU B 1 122 ? 5.52 16.656 9.555 1 98.12 122 GLU B N 1
ATOM 1933 C CA . GLU B 1 122 ? 6.707 17.453 9.312 1 98.12 122 GLU B CA 1
ATOM 1934 C C . GLU B 1 122 ? 7.809 16.641 8.641 1 98.12 122 GLU B C 1
ATOM 1936 O O . GLU B 1 122 ? 8.539 17.141 7.789 1 98.12 122 GLU B O 1
ATOM 1941 N N . SER B 1 123 ? 7.957 15.453 9.109 1 98.38 123 SER B N 1
ATOM 1942 C CA . SER B 1 123 ? 8.938 14.562 8.5 1 98.38 123 SER B CA 1
ATOM 1943 C C . SER B 1 123 ? 8.664 14.375 7.012 1 98.38 123 SER B C 1
ATOM 1945 O O . SER B 1 123 ? 9.594 14.375 6.199 1 98.38 123 SER B O 1
ATOM 1947 N N . ILE B 1 124 ? 7.422 14.25 6.625 1 98.38 124 ILE B N 1
ATOM 1948 C CA . ILE B 1 124 ? 7.035 14.078 5.23 1 98.38 124 ILE B CA 1
ATOM 1949 C C . ILE B 1 124 ? 7.332 15.352 4.445 1 98.38 124 ILE B C 1
ATOM 1951 O O . ILE B 1 124 ? 7.906 15.305 3.355 1 98.38 124 ILE B O 1
ATOM 1955 N N . LEU B 1 125 ? 7.012 16.484 5.035 1 97.75 125 LEU B N 1
ATOM 1956 C CA . LEU B 1 125 ? 7.242 17.75 4.367 1 97.75 125 LEU B CA 1
ATOM 1957 C C . LEU B 1 125 ? 8.727 17.969 4.105 1 97.75 125 LEU B C 1
ATOM 1959 O O . LEU B 1 125 ? 9.117 18.422 3.021 1 97.75 125 LEU B O 1
ATOM 1963 N N . GLU B 1 126 ? 9.5 17.641 5.09 1 98 126 GLU B N 1
ATOM 1964 C CA . GLU B 1 126 ? 10.945 17.75 4.918 1 98 126 GLU B CA 1
ATOM 1965 C C . GLU B 1 126 ? 11.438 16.859 3.781 1 98 126 GLU B C 1
ATOM 1967 O O . GLU B 1 126 ? 12.273 17.266 2.979 1 98 126 GLU B O 1
ATOM 1972 N N . GLU B 1 127 ? 10.93 15.703 3.764 1 98 127 GLU B N 1
ATOM 1973 C CA . GLU B 1 127 ? 11.359 14.758 2.74 1 98 127 GLU B 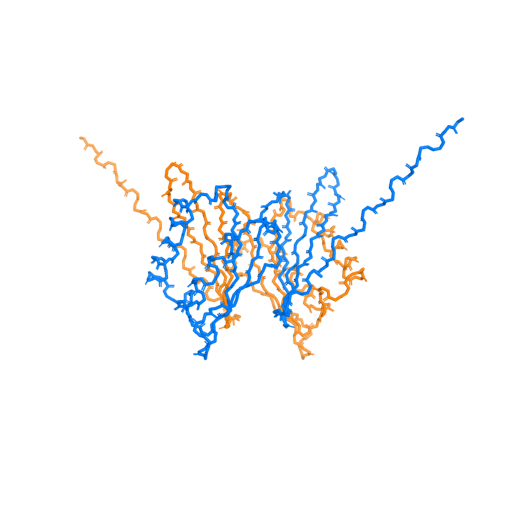CA 1
ATOM 1974 C C . GLU B 1 127 ? 10.906 15.203 1.352 1 98 127 GLU B C 1
ATOM 1976 O O . GLU B 1 127 ? 11.594 14.953 0.36 1 98 127 GLU B O 1
ATOM 1981 N N . MET B 1 128 ? 9.727 15.875 1.305 1 96.5 128 MET B N 1
ATOM 1982 C CA . MET B 1 128 ? 9.227 16.406 0.041 1 96.5 128 MET B CA 1
ATOM 1983 C C . MET B 1 128 ? 10.195 17.438 -0.534 1 96.5 128 MET B C 1
ATOM 1985 O O . MET B 1 128 ? 10.328 17.562 -1.753 1 96.5 128 MET B O 1
ATOM 1989 N N . VAL B 1 129 ? 10.805 18.125 0.323 1 96.81 129 VAL B N 1
ATOM 1990 C CA . VAL B 1 129 ? 11.789 19.109 -0.099 1 96.81 129 VAL B CA 1
ATOM 1991 C C . VAL B 1 129 ? 13.062 18.422 -0.574 1 96.81 129 VAL B C 1
ATOM 1993 O O . VAL B 1 129 ? 13.648 18.812 -1.583 1 96.81 129 VAL B O 1
ATOM 1996 N N . LEU B 1 130 ? 13.477 17.422 0.097 1 97.06 130 LEU B N 1
ATOM 1997 C CA . LEU B 1 130 ? 14.719 16.703 -0.193 1 97.06 130 LEU B CA 1
ATOM 1998 C C . LEU B 1 130 ? 14.57 15.844 -1.447 1 97.06 130 LEU B C 1
ATOM 2000 O O . LEU B 1 130 ? 15.523 15.703 -2.219 1 97.06 130 LEU B O 1
ATOM 2004 N N . LYS B 1 131 ? 13.367 15.234 -1.614 1 96.69 131 LYS B N 1
ATOM 2005 C CA . LYS B 1 131 ? 13.094 14.336 -2.736 1 96.69 131 LYS B CA 1
ATOM 2006 C C . LYS B 1 131 ? 11.789 14.711 -3.436 1 96.69 131 LYS B C 1
ATOM 2008 O O . LYS B 1 131 ? 10.859 13.906 -3.492 1 96.69 131 LYS B O 1
ATOM 2013 N N . PRO B 1 132 ? 11.781 15.875 -4.07 1 93.81 132 PRO B N 1
ATOM 2014 C CA . PRO B 1 132 ? 10.523 16.359 -4.645 1 93.81 132 PRO B CA 1
ATOM 2015 C C . PRO B 1 132 ? 9.984 15.43 -5.73 1 93.81 132 PRO B C 1
ATOM 2017 O O . PRO B 1 132 ? 8.766 15.352 -5.926 1 93.81 132 PRO B O 1
ATOM 2020 N N . ASP B 1 133 ? 10.805 14.68 -6.414 1 92.88 133 ASP B N 1
ATOM 2021 C CA . ASP B 1 133 ? 10.391 13.828 -7.527 1 92.88 133 ASP B CA 1
ATOM 2022 C C . ASP B 1 133 ? 9.523 12.672 -7.039 1 92.88 133 ASP B C 1
ATOM 2024 O O . ASP B 1 133 ? 8.82 12.047 -7.832 1 92.88 133 ASP B O 1
ATOM 2028 N N . MET B 1 134 ? 9.508 12.398 -5.719 1 94.25 134 MET B N 1
ATOM 2029 C CA . MET B 1 134 ? 8.742 11.273 -5.18 1 94.25 134 MET B CA 1
ATOM 2030 C C . MET B 1 134 ? 7.332 11.711 -4.797 1 94.25 134 MET B C 1
ATOM 2032 O O . MET B 1 134 ? 6.469 10.867 -4.547 1 94.25 134 MET B O 1
ATOM 2036 N N . PHE B 1 135 ? 7.062 12.953 -4.766 1 92.69 135 PHE B N 1
ATOM 2037 C CA . PHE B 1 135 ? 5.793 13.438 -4.23 1 92.69 135 PHE B CA 1
ATOM 2038 C C . PHE B 1 135 ? 5.105 14.359 -5.227 1 92.69 135 PHE B C 1
ATOM 2040 O O . PHE B 1 135 ? 3.988 14.828 -4.984 1 92.69 135 PHE B O 1
ATOM 2047 N N . HIS B 1 136 ? 5.863 14.742 -6.273 1 83 136 HIS B N 1
ATOM 2048 C CA . HIS B 1 136 ? 5.32 15.625 -7.301 1 83 136 HIS B CA 1
ATOM 2049 C C . HIS B 1 136 ? 5.355 14.961 -8.672 1 83 136 HIS B C 1
ATOM 2051 O O . HIS B 1 136 ? 6.211 14.117 -8.938 1 83 136 HIS B O 1
#

Organism: Rhipicephalus microplus (NCBI:txid6941)

Nearest PDB structures (foldseek):
  5wtq-assembly1_A  TM=7.662E-01  e=2.779E-11  Homo sapiens
  5wtq-assembly2_D  TM=7.858E-01  e=5.439E-09  Homo sapiens
  5wtq-assembly2_C  TM=7.683E-01  e=1.829E-08  Homo sapiens
  8tm3-assembly1_j  TM=6.399E-01  e=9.387E-09  Homo sapiens
  2z5e-assembly1_B  TM=5.310E-01  e=8.419E-03  Homo sapiens